Protein AF-A0A8H5D3Q5-F1 (afdb_monomer_lite)

Foldseek 3Di:
DDDDPDPDDPPPDQCFLQNVLVVLVVCLVVLVVVLVCLVPDDDPDPPDPPVSVVVNCVSVVVNVVSVVVSVVSVVQQVLLCVPPDVCSRGHRCPDPVHSRPPVVVCCVVCVPPCVVVVVPPVPDDPPPPPPDDPPVPPDDDDDDDDDDDDDDDDDDDDDDDDDDDDDDPDDDPDPPPDDDPVRVVVDDDDDPPPPDDDD

Organism: NCBI:txid201217

Structure (mmCIF, N/CA/C/O backbone):
data_AF-A0A8H5D3Q5-F1
#
_entry.id   AF-A0A8H5D3Q5-F1
#
loop_
_atom_site.group_PDB
_atom_site.id
_atom_site.type_symbol
_atom_site.label_atom_id
_atom_site.label_alt_id
_atom_site.label_comp_id
_atom_site.label_asym_id
_atom_site.label_entity_id
_atom_site.label_seq_id
_atom_site.pdbx_PDB_ins_code
_atom_site.Cartn_x
_atom_site.Cartn_y
_atom_site.Cartn_z
_atom_site.occupancy
_atom_site.B_iso_or_equiv
_atom_site.auth_seq_id
_atom_site.auth_comp_id
_atom_site.auth_asym_id
_atom_site.auth_atom_id
_atom_site.pdbx_PDB_model_num
ATOM 1 N N . MET A 1 1 ? 38.445 6.473 5.470 1.00 42.09 1 MET A N 1
ATOM 2 C CA . MET A 1 1 ? 37.329 5.720 4.851 1.00 42.09 1 MET A CA 1
ATOM 3 C C . MET A 1 1 ? 36.399 5.223 5.948 1.00 42.09 1 MET A C 1
ATOM 5 O O . MET A 1 1 ? 36.839 4.476 6.808 1.00 42.09 1 MET A O 1
ATOM 9 N N . LYS A 1 2 ? 35.153 5.705 5.993 1.00 46.53 2 LYS A N 1
ATOM 10 C CA . LYS A 1 2 ? 34.193 5.394 7.064 1.00 46.53 2 LYS A CA 1
ATOM 11 C C . LYS A 1 2 ? 33.351 4.194 6.618 1.00 46.53 2 LYS A C 1
ATOM 13 O O . LYS A 1 2 ? 32.435 4.358 5.817 1.00 46.53 2 LYS A O 1
ATOM 18 N N . SER A 1 3 ? 33.717 2.999 7.076 1.00 48.09 3 SER A N 1
ATOM 19 C CA . SER A 1 3 ? 32.954 1.770 6.834 1.00 48.09 3 SER A CA 1
ATOM 20 C C . SER A 1 3 ? 31.565 1.917 7.463 1.00 48.09 3 SER A C 1
ATOM 22 O O . SER A 1 3 ? 31.438 2.029 8.684 1.00 48.09 3 SER A O 1
ATOM 24 N N . ARG A 1 4 ? 30.516 2.009 6.635 1.00 61.91 4 ARG A N 1
ATOM 25 C CA . ARG A 1 4 ? 29.132 1.950 7.115 1.00 61.91 4 ARG A CA 1
ATOM 26 C C . ARG A 1 4 ? 28.822 0.489 7.401 1.00 61.91 4 ARG A C 1
ATOM 28 O O . ARG A 1 4 ? 28.604 -0.290 6.482 1.00 61.91 4 ARG A O 1
ATOM 35 N N . ILE A 1 5 ? 28.799 0.144 8.681 1.00 53.31 5 ILE A N 1
ATOM 36 C CA . ILE A 1 5 ? 28.272 -1.129 9.166 1.00 53.31 5 ILE A CA 1
ATOM 37 C C . ILE A 1 5 ? 26.771 -1.138 8.856 1.00 53.31 5 ILE A C 1
ATOM 39 O O . ILE A 1 5 ? 25.969 -0.541 9.574 1.00 53.31 5 ILE A O 1
ATOM 43 N N . THR A 1 6 ? 26.385 -1.778 7.756 1.00 53.75 6 THR A N 1
ATOM 44 C CA . THR A 1 6 ? 24.993 -2.121 7.477 1.00 53.75 6 THR A CA 1
ATOM 45 C C . THR A 1 6 ? 24.613 -3.264 8.409 1.00 53.75 6 THR A C 1
ATOM 47 O O . THR A 1 6 ? 25.052 -4.403 8.247 1.00 53.75 6 THR A O 1
ATOM 50 N N . ARG A 1 7 ? 23.827 -2.952 9.446 1.00 47.59 7 ARG A N 1
ATOM 51 C CA . ARG A 1 7 ? 23.170 -3.977 10.263 1.00 47.59 7 ARG A CA 1
ATOM 52 C C . ARG A 1 7 ? 22.300 -4.808 9.321 1.00 47.59 7 ARG A C 1
ATOM 54 O O . ARG A 1 7 ? 21.303 -4.309 8.813 1.00 47.59 7 ARG A O 1
ATOM 61 N N . LYS A 1 8 ? 22.707 -6.048 9.051 1.00 52.84 8 LYS A N 1
ATOM 62 C CA . LYS A 1 8 ? 21.884 -7.018 8.325 1.00 52.84 8 LYS A CA 1
ATOM 63 C C . LYS A 1 8 ? 20.661 -7.296 9.197 1.00 52.84 8 LYS A C 1
ATOM 65 O O . LYS A 1 8 ? 20.818 -7.806 10.306 1.00 52.84 8 LYS A O 1
ATOM 70 N N . SER A 1 9 ? 19.476 -6.891 8.741 1.00 57.88 9 SER A N 1
ATOM 71 C CA . SER A 1 9 ? 18.229 -7.226 9.426 1.00 57.88 9 SER A CA 1
ATOM 72 C C . SER A 1 9 ? 18.110 -8.748 9.454 1.00 57.88 9 SER A C 1
ATOM 74 O O . SER A 1 9 ? 18.247 -9.401 8.422 1.00 57.88 9 SER A O 1
ATOM 76 N N . LEU A 1 10 ? 17.912 -9.334 10.636 1.00 57.16 10 LEU A N 1
ATOM 77 C CA . LEU A 1 10 ? 17.808 -10.790 10.807 1.00 57.16 10 LEU A CA 1
ATOM 78 C C . LEU A 1 10 ? 16.525 -11.371 10.180 1.00 57.16 10 LEU A C 1
ATOM 80 O O . LEU A 1 10 ? 16.381 -12.585 10.095 1.00 57.16 10 LEU A O 1
ATOM 84 N N . LEU A 1 11 ? 15.636 -10.507 9.683 1.00 61.16 11 LEU A N 1
ATOM 85 C CA . LEU A 1 11 ? 14.456 -10.835 8.885 1.00 61.16 11 LEU A CA 1
ATOM 86 C C . LEU A 1 11 ? 14.550 -10.166 7.504 1.00 61.16 11 LEU A C 1
ATOM 88 O O . LEU A 1 11 ? 13.613 -9.509 7.069 1.00 61.16 11 LEU A O 1
ATOM 92 N N . ASN A 1 12 ? 15.693 -10.287 6.823 1.00 64.94 12 ASN A N 1
ATOM 93 C CA . ASN A 1 12 ? 15.910 -9.770 5.462 1.00 64.94 12 ASN A CA 1
ATOM 94 C C . ASN A 1 12 ? 15.139 -10.596 4.405 1.00 64.94 12 ASN A C 1
ATOM 96 O O . ASN A 1 12 ? 15.701 -11.049 3.407 1.00 64.94 12 ASN A O 1
ATOM 100 N N . THR A 1 13 ? 13.852 -10.845 4.639 1.00 79.56 13 THR A N 1
ATOM 101 C CA . THR A 1 13 ? 12.972 -11.379 3.602 1.00 79.56 13 THR A CA 1
ATOM 102 C C . THR A 1 13 ? 12.595 -10.202 2.723 1.00 79.56 13 THR A C 1
ATOM 104 O O . THR A 1 13 ? 12.032 -9.230 3.216 1.00 79.56 13 THR A O 1
ATOM 107 N N . SER A 1 14 ? 12.959 -10.270 1.445 1.00 85.19 14 SER A N 1
ATOM 108 C CA . SER A 1 14 ? 12.570 -9.265 0.459 1.00 85.19 14 SER A CA 1
ATOM 109 C C . SER A 1 14 ? 11.046 -9.133 0.466 1.00 85.19 14 SER A C 1
ATOM 111 O O . SER A 1 14 ? 10.339 -10.122 0.249 1.00 85.19 14 SER A O 1
ATOM 113 N N . GLN A 1 15 ? 10.541 -7.944 0.792 1.00 92.19 15 GLN A N 1
ATOM 114 C CA . GLN A 1 15 ? 9.109 -7.700 0.907 1.00 92.19 15 GLN A CA 1
ATOM 115 C C . GLN A 1 15 ? 8.609 -7.217 -0.446 1.00 92.19 15 GLN A C 1
ATOM 117 O O . GLN A 1 15 ? 8.720 -6.047 -0.813 1.00 92.19 15 GLN A O 1
ATOM 122 N N . SER A 1 16 ? 8.093 -8.161 -1.226 1.00 95.31 16 SER A N 1
ATOM 123 C CA . SER A 1 16 ? 7.547 -7.844 -2.540 1.00 95.31 16 SER A CA 1
ATOM 124 C C . SER A 1 16 ? 6.267 -7.009 -2.435 1.00 95.31 16 SER A C 1
ATOM 126 O O . SER A 1 16 ? 5.490 -7.154 -1.482 1.00 95.31 16 SER A O 1
ATOM 128 N N . VAL A 1 17 ? 6.001 -6.189 -3.454 1.00 95.56 17 VAL A N 1
ATOM 129 C CA . VAL A 1 17 ? 4.744 -5.430 -3.574 1.00 95.56 17 VAL A CA 1
ATOM 130 C C . VAL A 1 17 ? 3.530 -6.361 -3.499 1.00 95.56 17 VAL A C 1
ATOM 132 O O . VAL A 1 17 ? 2.552 -6.049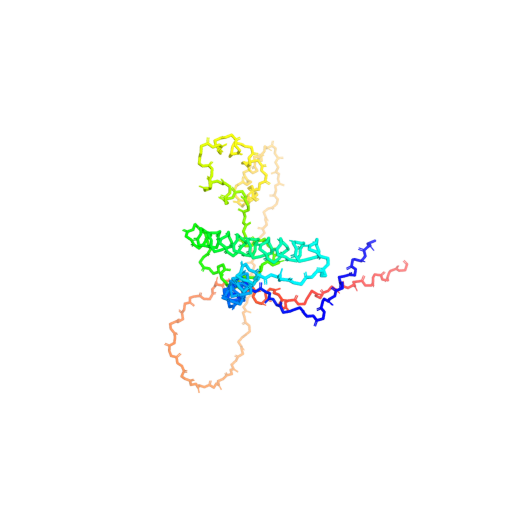 -2.821 1.00 95.56 17 VAL A O 1
ATOM 135 N N . ALA A 1 18 ? 3.598 -7.529 -4.143 1.00 95.44 18 ALA A N 1
ATOM 136 C CA . ALA A 1 18 ? 2.545 -8.537 -4.097 1.00 95.44 18 ALA A CA 1
ATOM 137 C C . ALA A 1 18 ? 2.328 -9.092 -2.686 1.00 95.44 18 ALA A C 1
ATOM 139 O O . ALA A 1 18 ? 1.187 -9.154 -2.234 1.00 95.44 18 ALA A O 1
ATOM 140 N N . SER A 1 19 ? 3.398 -9.473 -1.978 1.00 95.62 19 SER A N 1
ATOM 141 C CA . SER A 1 19 ? 3.268 -9.985 -0.607 1.00 95.62 19 SER A CA 1
ATOM 142 C C . SER A 1 19 ? 2.673 -8.945 0.337 1.00 95.62 19 SER A C 1
ATOM 144 O O . SER A 1 19 ? 1.845 -9.300 1.173 1.00 95.62 19 SER A O 1
ATOM 146 N N . GLU A 1 20 ? 3.029 -7.671 0.161 1.00 95.38 20 GLU A N 1
ATOM 147 C CA . GLU A 1 20 ? 2.444 -6.583 0.942 1.00 95.38 20 GLU A CA 1
ATOM 148 C C . GLU A 1 20 ? 0.962 -6.396 0.613 1.00 95.38 20 GLU A C 1
ATOM 150 O O . GLU A 1 20 ? 0.122 -6.421 1.508 1.00 95.38 20 GLU A O 1
ATOM 155 N N . ALA A 1 21 ? 0.606 -6.308 -0.672 1.00 95.50 21 ALA A N 1
ATOM 156 C CA . ALA A 1 21 ? -0.783 -6.178 -1.105 1.00 95.50 21 ALA A CA 1
ATOM 157 C C . ALA A 1 21 ? -1.666 -7.333 -0.599 1.00 95.50 21 ALA A C 1
ATOM 159 O O . ALA A 1 21 ? -2.766 -7.100 -0.095 1.00 95.50 21 ALA A O 1
ATOM 160 N N . ILE A 1 22 ? -1.177 -8.574 -0.690 1.00 95.69 22 ILE A N 1
ATOM 161 C CA . ILE A 1 22 ? -1.878 -9.765 -0.191 1.00 95.69 22 ILE A CA 1
ATOM 162 C C . ILE A 1 22 ? -2.014 -9.706 1.332 1.00 95.69 22 ILE A C 1
ATOM 164 O O . ILE A 1 22 ? -3.091 -10.002 1.852 1.00 95.69 22 ILE A O 1
ATOM 168 N N . GLY A 1 23 ? -0.959 -9.307 2.048 1.00 95.12 23 GLY A N 1
ATOM 169 C CA . GLY A 1 23 ? -0.986 -9.137 3.500 1.00 95.12 23 GLY A CA 1
ATOM 170 C C . GLY A 1 23 ? -2.027 -8.106 3.935 1.00 95.12 23 GLY A C 1
ATOM 171 O O . GLY A 1 23 ? -2.895 -8.403 4.759 1.00 95.12 23 GLY A O 1
ATOM 172 N N . LEU A 1 24 ? -2.014 -6.927 3.313 1.00 94.38 24 LEU A N 1
ATOM 173 C CA . LEU A 1 24 ? -2.974 -5.854 3.570 1.00 94.38 24 LEU A CA 1
ATOM 174 C C . LEU A 1 24 ? -4.415 -6.285 3.285 1.00 94.38 24 LEU A C 1
ATOM 176 O O . LEU A 1 24 ? -5.298 -6.043 4.113 1.00 94.38 24 LEU A O 1
ATOM 180 N N . PHE A 1 25 ? -4.644 -6.947 2.147 1.00 93.06 25 PHE A N 1
ATOM 181 C CA . PHE A 1 25 ? -5.961 -7.440 1.749 1.00 93.06 25 PHE A CA 1
ATOM 182 C C . PHE A 1 25 ? -6.465 -8.541 2.688 1.00 93.06 25 PHE A C 1
ATOM 184 O O . PHE A 1 25 ? -7.637 -8.553 3.057 1.00 93.06 25 PHE A O 1
ATOM 191 N N . SER A 1 26 ? -5.575 -9.427 3.136 1.00 94.25 26 SER A N 1
ATOM 192 C CA . SER A 1 26 ? -5.911 -10.485 4.095 1.00 94.25 26 SER A CA 1
ATOM 193 C C . SER A 1 26 ? -6.277 -9.917 5.467 1.00 94.25 26 SER A C 1
ATOM 195 O O . SER A 1 26 ? -7.157 -10.458 6.131 1.00 94.25 26 SER A O 1
ATOM 197 N N . LEU A 1 27 ? -5.646 -8.815 5.890 1.00 91.75 27 LEU A N 1
ATOM 198 C CA . LEU A 1 27 ? -5.934 -8.135 7.162 1.00 91.75 27 LEU A CA 1
ATOM 199 C C . LEU A 1 27 ? -7.191 -7.252 7.118 1.00 91.75 27 LEU A C 1
ATOM 201 O O . LEU A 1 27 ? -7.825 -7.026 8.152 1.00 91.75 27 LEU A O 1
ATOM 205 N N . PHE A 1 28 ? -7.576 -6.779 5.933 1.00 90.88 28 PHE A N 1
ATOM 206 C CA . PHE A 1 28 ? -8.723 -5.897 5.720 1.00 90.88 28 PHE A CA 1
ATOM 207 C C . PHE A 1 28 ? -10.042 -6.386 6.357 1.00 90.88 28 PHE A C 1
ATOM 209 O O . PHE A 1 28 ? -10.632 -5.619 7.124 1.00 90.88 28 PHE A O 1
ATOM 216 N N . PRO A 1 29 ? -10.527 -7.627 6.123 1.00 93.31 29 PRO A N 1
ATOM 217 C CA . PRO A 1 29 ? -11.790 -8.081 6.707 1.00 93.31 29 PRO A CA 1
ATOM 218 C C . PRO A 1 29 ? -11.747 -8.105 8.238 1.00 93.31 29 PRO A C 1
ATOM 220 O O . PRO A 1 29 ? -12.735 -7.760 8.882 1.00 93.31 29 PRO A O 1
ATOM 223 N N . PHE A 1 30 ? -10.598 -8.436 8.833 1.00 92.50 30 PHE A N 1
ATOM 224 C CA . PHE A 1 30 ? -10.435 -8.429 10.287 1.00 92.50 30 PHE A CA 1
ATOM 225 C C . PHE A 1 30 ? -10.528 -7.014 10.858 1.00 92.50 30 PHE A C 1
ATOM 227 O O . PHE A 1 30 ? -11.205 -6.803 11.863 1.00 92.50 30 PHE A O 1
ATOM 234 N N . HIS A 1 31 ? -9.903 -6.033 10.201 1.00 91.12 31 HIS A N 1
ATOM 235 C CA . HIS A 1 31 ? -10.018 -4.627 10.595 1.00 91.12 31 HIS A CA 1
ATOM 236 C C . HIS A 1 31 ? -11.450 -4.105 10.465 1.00 91.12 31 HIS A C 1
ATOM 238 O O . HIS A 1 31 ? -11.905 -3.361 11.332 1.00 91.12 31 HIS A O 1
ATOM 244 N N . LEU A 1 32 ? -12.172 -4.509 9.418 1.00 90.00 32 LEU A N 1
ATOM 245 C CA . LEU A 1 32 ? -13.560 -4.103 9.206 1.00 90.00 32 LEU A CA 1
ATOM 246 C C . LEU A 1 32 ? -14.491 -4.704 10.265 1.00 90.00 32 LEU A C 1
ATOM 248 O O . LEU A 1 32 ? -15.297 -3.979 10.842 1.00 90.00 32 LEU A O 1
ATOM 252 N N . ILE A 1 33 ? -14.346 -5.997 10.572 1.00 94.94 33 ILE A N 1
ATOM 253 C CA . ILE A 1 33 ? -15.119 -6.664 11.630 1.00 94.94 33 ILE A CA 1
ATOM 254 C C . ILE A 1 33 ? -14.826 -6.023 12.988 1.00 94.94 33 ILE A C 1
ATOM 256 O O . ILE A 1 33 ? -15.758 -5.716 13.726 1.00 94.94 33 ILE A O 1
ATOM 260 N N . LEU A 1 34 ? -13.553 -5.770 13.310 1.00 92.31 34 LEU A N 1
ATOM 261 C CA . LEU A 1 34 ? -13.172 -5.118 14.564 1.00 92.31 34 LEU A CA 1
ATOM 262 C C . LEU A 1 34 ? -13.772 -3.709 14.670 1.00 92.31 34 LEU A C 1
ATOM 264 O O . LEU A 1 34 ? -14.360 -3.374 15.695 1.00 92.31 34 LEU A O 1
ATOM 268 N N . ALA A 1 35 ? -13.668 -2.904 13.609 1.00 91.81 35 ALA A N 1
ATOM 269 C CA . ALA A 1 35 ? -14.260 -1.571 13.567 1.00 91.81 35 ALA A CA 1
ATOM 270 C C . ALA A 1 35 ? -15.789 -1.618 13.713 1.00 91.81 35 ALA A C 1
ATOM 272 O O . ALA A 1 35 ? -16.351 -0.808 14.446 1.00 91.81 35 ALA A O 1
ATOM 273 N N . LEU A 1 36 ? -16.454 -2.587 13.075 1.00 94.06 36 LEU A N 1
ATOM 274 C CA . LEU A 1 36 ? -17.901 -2.776 13.172 1.00 94.06 36 LEU A CA 1
ATOM 275 C C . LEU A 1 36 ? -18.331 -3.189 14.584 1.00 94.06 36 LEU A C 1
ATOM 277 O O . LEU A 1 36 ? -19.286 -2.625 15.114 1.00 94.06 36 LEU A O 1
ATOM 281 N N . ILE A 1 37 ? -17.624 -4.134 15.212 1.00 94.31 37 ILE A N 1
ATOM 282 C CA . ILE A 1 37 ? -17.891 -4.547 16.598 1.00 94.31 37 ILE A CA 1
ATOM 283 C C . ILE A 1 37 ? -17.769 -3.334 17.518 1.00 94.31 37 ILE A C 1
ATOM 285 O O . ILE A 1 37 ? -18.714 -3.016 18.229 1.00 94.31 37 ILE A O 1
ATOM 289 N N . VAL A 1 38 ? -16.653 -2.607 17.443 1.00 91.94 38 VAL A N 1
ATOM 290 C CA . VAL A 1 38 ? -16.412 -1.435 18.297 1.00 91.94 38 VAL A CA 1
ATOM 291 C C . VAL A 1 38 ? -17.430 -0.314 18.041 1.00 91.94 38 VAL A C 1
ATOM 293 O O . VAL A 1 38 ? -17.809 0.390 18.973 1.00 91.94 38 VAL A O 1
ATOM 296 N N . ALA A 1 39 ? -17.907 -0.157 16.804 1.00 90.56 39 ALA A N 1
ATOM 297 C CA . ALA A 1 39 ? -18.934 0.827 16.460 1.00 90.56 39 ALA A CA 1
ATOM 298 C C . ALA A 1 39 ? -20.350 0.436 16.921 1.00 90.56 39 ALA A C 1
ATOM 300 O O . ALA A 1 39 ? -21.177 1.321 17.122 1.00 90.56 39 ALA A O 1
ATOM 301 N N . THR A 1 40 ? -20.641 -0.860 17.062 1.00 92.81 40 THR A N 1
ATOM 302 C CA . THR A 1 40 ? -21.974 -1.376 17.431 1.00 92.81 40 THR A CA 1
ATOM 303 C C . THR A 1 40 ? -22.112 -1.699 18.916 1.00 92.81 40 THR A C 1
ATOM 305 O O . THR A 1 40 ? -23.230 -1.809 19.416 1.00 92.81 40 THR A O 1
ATOM 308 N N . THR A 1 41 ? -21.005 -1.834 19.647 1.00 90.06 41 THR A N 1
ATOM 309 C CA . THR A 1 41 ? -21.031 -2.043 21.095 1.00 90.06 41 THR A CA 1
ATOM 310 C C . THR A 1 41 ? -21.471 -0.780 21.828 1.00 90.06 41 THR A C 1
ATOM 312 O O . THR A 1 41 ? -20.710 0.177 21.962 1.00 90.06 41 THR A O 1
ATOM 315 N N . GLU A 1 42 ? -22.691 -0.797 22.360 1.00 87.00 42 GLU A N 1
ATOM 316 C CA . GLU A 1 42 ? -23.155 0.198 23.324 1.00 87.00 42 GLU A CA 1
ATOM 317 C C . GLU A 1 42 ? -22.545 -0.092 24.703 1.00 87.00 42 GLU A C 1
ATOM 319 O O . GLU A 1 42 ? -22.926 -1.038 25.398 1.00 87.00 42 GLU A O 1
ATOM 324 N N . PHE A 1 43 ? -21.578 0.722 25.124 1.00 77.62 43 PHE A N 1
ATOM 325 C CA . PHE A 1 43 ? -20.985 0.607 26.456 1.00 77.62 43 PHE A CA 1
ATOM 326 C C . PHE A 1 43 ? -21.920 1.228 27.497 1.00 77.62 43 PHE A C 1
ATOM 328 O O . PHE A 1 43 ? -21.972 2.444 27.673 1.00 77.62 43 PHE A O 1
ATOM 335 N N . LYS A 1 44 ? -22.687 0.377 28.182 1.00 78.25 44 LYS A N 1
ATOM 336 C CA . LYS A 1 44 ? -23.656 0.785 29.214 1.00 78.25 44 LYS A CA 1
ATOM 337 C C . LYS A 1 44 ? -23.030 0.986 30.606 1.00 78.25 44 LYS A C 1
ATOM 339 O O . LYS A 1 44 ? -23.693 1.508 31.503 1.00 78.25 44 LYS A O 1
ATOM 344 N N . ASP A 1 45 ? -21.770 0.595 30.799 1.00 79.12 45 ASP A N 1
ATOM 345 C CA . ASP A 1 45 ? -21.099 0.653 32.101 1.00 79.12 45 ASP A CA 1
ATOM 346 C C . ASP A 1 45 ? -20.511 2.034 32.428 1.00 79.12 45 ASP A C 1
ATOM 348 O O . ASP A 1 45 ? -19.982 2.742 31.575 1.00 79.12 45 ASP A O 1
ATOM 352 N N . LYS A 1 46 ? -20.562 2.407 33.718 1.00 62.91 46 LYS A N 1
ATOM 353 C CA . LYS A 1 46 ? -20.059 3.689 34.265 1.00 62.91 46 LYS A CA 1
ATOM 354 C C . LYS A 1 46 ? -18.529 3.821 34.247 1.00 62.91 46 LYS A C 1
ATOM 356 O O . LYS A 1 46 ? -17.991 4.828 34.711 1.00 62.91 46 LYS A O 1
ATOM 361 N N . THR A 1 47 ? -17.810 2.808 33.778 1.00 70.38 47 THR A N 1
ATOM 362 C CA . THR A 1 47 ? -16.356 2.847 33.636 1.00 70.38 47 THR A CA 1
ATOM 363 C C . THR A 1 47 ? -15.972 3.813 32.519 1.00 70.38 47 THR A C 1
ATOM 365 O O . THR A 1 47 ? -16.329 3.610 31.370 1.00 70.38 47 THR A O 1
ATOM 368 N N . SER A 1 48 ? -15.263 4.884 32.890 1.00 83.31 48 SER A N 1
ATOM 369 C CA . SER A 1 48 ? -14.562 5.858 32.033 1.00 83.31 48 SER A CA 1
ATOM 370 C C . SER A 1 48 ? -14.988 5.887 30.545 1.00 83.31 48 SER A C 1
ATOM 372 O O . SER A 1 48 ? -14.307 5.299 29.698 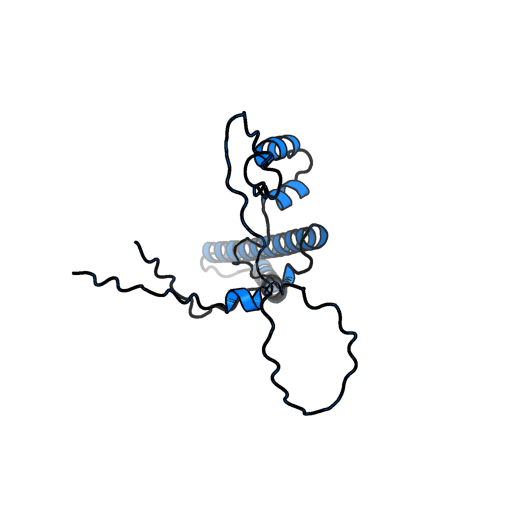1.00 83.31 48 SER A O 1
ATOM 374 N N . PRO A 1 49 ? -16.063 6.616 30.180 1.00 87.56 49 PRO A N 1
ATOM 375 C CA . PRO A 1 49 ? -16.501 6.745 28.782 1.00 87.56 49 PRO A CA 1
ATOM 376 C C . PRO A 1 49 ? -15.406 7.304 27.855 1.00 87.56 49 PRO A C 1
ATOM 378 O O . PRO A 1 49 ? -15.388 7.023 26.659 1.00 87.56 49 PRO A O 1
ATOM 381 N N . ALA A 1 50 ? -14.448 8.052 28.413 1.00 89.88 50 ALA A N 1
ATOM 382 C CA . ALA A 1 50 ? -13.315 8.602 27.679 1.00 89.88 50 ALA A CA 1
ATOM 383 C C . ALA A 1 50 ? -12.388 7.519 27.101 1.00 89.88 50 ALA A C 1
ATOM 385 O O . ALA A 1 50 ? -11.911 7.663 25.977 1.00 89.88 50 ALA A O 1
ATOM 386 N N . VAL A 1 51 ? -12.142 6.429 27.839 1.00 90.00 51 VAL A N 1
ATOM 387 C CA . VAL A 1 51 ? -11.255 5.346 27.375 1.00 90.00 51 VAL A CA 1
ATOM 388 C C . VAL A 1 51 ? -11.882 4.616 26.190 1.00 90.00 51 VAL A C 1
ATOM 390 O O . VAL A 1 51 ? -11.198 4.356 25.202 1.00 90.00 51 VAL A O 1
ATOM 393 N N . TYR A 1 52 ? -13.188 4.352 26.249 1.00 88.12 52 TYR A N 1
ATOM 394 C CA . TYR A 1 52 ? -13.920 3.722 25.150 1.00 88.12 52 TYR A CA 1
ATOM 395 C C . TYR A 1 52 ? -13.960 4.603 23.905 1.00 88.12 52 TYR A C 1
ATOM 397 O O . TYR A 1 52 ? -13.675 4.121 22.812 1.00 88.12 52 TYR A O 1
ATOM 405 N N . PHE A 1 53 ? -14.230 5.901 24.068 1.00 90.06 53 PHE A N 1
ATOM 406 C CA . PHE A 1 53 ? -14.209 6.846 22.952 1.00 90.06 53 PHE A CA 1
ATOM 407 C C . PHE A 1 53 ? -12.827 6.915 22.282 1.00 90.06 53 PHE A C 1
ATOM 409 O O . PHE A 1 53 ? -12.721 6.936 21.052 1.00 90.06 53 PHE A O 1
ATOM 416 N N . LEU A 1 54 ? -11.755 6.906 23.082 1.00 93.19 54 LEU A N 1
ATOM 417 C CA . LEU A 1 54 ? -10.384 6.914 22.578 1.00 93.19 54 LEU A CA 1
ATOM 418 C C . LEU A 1 54 ? -10.051 5.614 21.834 1.00 93.19 54 LEU A C 1
ATOM 420 O O . LEU A 1 54 ? -9.499 5.672 20.736 1.00 93.19 54 LEU A O 1
ATOM 424 N N . LEU A 1 55 ? -10.439 4.458 22.381 1.00 91.25 55 LEU A N 1
ATOM 425 C CA . LEU A 1 55 ? -10.270 3.161 21.722 1.00 91.25 55 LEU A CA 1
ATOM 426 C C . LEU A 1 55 ? -11.045 3.095 20.399 1.00 91.25 55 LEU A C 1
ATOM 428 O O . LEU A 1 55 ? -10.487 2.688 19.383 1.00 91.25 55 LEU A O 1
ATOM 432 N N . GLN A 1 56 ? -12.301 3.542 20.388 1.00 92.62 56 GLN A N 1
ATOM 433 C CA . GLN A 1 56 ? -13.133 3.596 19.187 1.00 92.62 56 GLN A CA 1
ATOM 434 C C . GLN A 1 56 ? -12.517 4.490 18.113 1.00 92.62 56 GLN A C 1
ATOM 436 O O . GLN A 1 56 ? -12.388 4.073 16.962 1.00 92.62 56 GLN A O 1
ATOM 441 N N . THR A 1 57 ? -12.066 5.686 18.493 1.00 93.69 57 THR A N 1
ATOM 442 C CA . THR A 1 57 ? -11.384 6.606 17.574 1.00 93.69 57 THR A CA 1
ATOM 443 C C . THR A 1 57 ? -10.106 5.983 17.016 1.00 93.69 57 THR A C 1
ATOM 445 O O . THR A 1 57 ? -9.848 6.081 15.817 1.00 93.69 57 THR A O 1
ATOM 448 N N . PHE A 1 58 ? -9.325 5.300 17.856 1.00 95.44 58 PHE A N 1
ATOM 449 C CA . PHE A 1 58 ? -8.096 4.634 17.434 1.00 95.44 58 PHE A CA 1
ATOM 450 C C . PHE A 1 58 ? -8.368 3.489 16.452 1.00 95.44 58 PHE A C 1
ATOM 452 O O . PHE A 1 58 ? -7.734 3.428 15.402 1.00 95.44 58 PHE A O 1
ATOM 459 N N . VAL A 1 59 ? -9.334 2.614 16.746 1.00 93.38 59 VAL A N 1
ATOM 460 C CA . VAL A 1 59 ? -9.689 1.479 15.877 1.00 93.38 59 VAL A CA 1
ATOM 461 C C . VAL A 1 59 ? -10.237 1.966 14.535 1.00 93.38 59 VAL A C 1
ATOM 463 O O . VAL A 1 59 ? -9.791 1.497 13.487 1.00 93.38 59 VAL A O 1
ATOM 466 N N . ILE A 1 60 ? -11.154 2.939 14.543 1.00 92.06 60 ILE A N 1
ATOM 467 C CA . ILE A 1 60 ? -11.722 3.512 13.314 1.00 92.06 60 ILE A CA 1
ATOM 468 C C . ILE A 1 60 ? -10.637 4.236 12.508 1.00 92.06 60 ILE A C 1
ATOM 470 O O . ILE A 1 60 ? -10.536 4.035 11.299 1.00 92.06 60 ILE A O 1
ATOM 474 N N . GLY A 1 61 ? -9.795 5.038 13.164 1.00 94.50 61 GLY A N 1
ATOM 475 C CA . GLY A 1 61 ? -8.692 5.748 12.516 1.00 94.50 61 GLY A CA 1
ATOM 476 C C . GLY A 1 61 ? -7.658 4.798 11.910 1.00 94.50 61 GLY A C 1
ATOM 477 O O . GLY A 1 61 ? -7.286 4.959 10.750 1.00 94.50 61 GLY A O 1
ATOM 478 N N . SER A 1 62 ? -7.248 3.770 12.656 1.00 93.38 62 SER A N 1
ATOM 479 C CA . SER A 1 62 ? -6.337 2.724 12.178 1.00 93.38 62 SER A CA 1
ATOM 480 C C . SER A 1 62 ? -6.922 1.981 10.979 1.00 93.38 62 SER A C 1
ATOM 482 O O . SER A 1 62 ? -6.224 1.766 9.991 1.00 93.38 62 SER A O 1
ATOM 484 N N . SER A 1 63 ? -8.214 1.638 11.031 1.00 91.81 63 SER A N 1
ATOM 485 C CA . SER A 1 63 ? -8.923 1.043 9.898 1.00 91.81 63 SER A CA 1
ATOM 486 C C . SER A 1 63 ? -8.890 1.972 8.682 1.00 91.81 63 SER A C 1
ATOM 488 O O . SER A 1 63 ? -8.422 1.567 7.623 1.00 91.81 63 SER A O 1
ATOM 490 N N . ALA A 1 64 ? -9.265 3.245 8.833 1.00 92.44 64 ALA A N 1
ATOM 491 C CA . ALA A 1 64 ? -9.268 4.211 7.735 1.00 92.44 64 ALA A CA 1
ATOM 492 C C . ALA A 1 64 ? -7.882 4.388 7.087 1.00 92.44 64 ALA A C 1
ATOM 494 O O . ALA A 1 64 ? -7.774 4.399 5.859 1.00 92.44 64 ALA A O 1
ATOM 495 N N . ILE A 1 65 ? -6.820 4.476 7.897 1.00 94.56 65 ILE A N 1
ATOM 496 C CA . ILE A 1 65 ? -5.436 4.565 7.410 1.00 94.56 65 ILE A CA 1
ATOM 497 C C . ILE A 1 65 ? -5.057 3.305 6.627 1.00 94.56 65 ILE A C 1
ATOM 499 O O . ILE A 1 65 ? -4.494 3.418 5.540 1.00 94.56 65 ILE A O 1
ATOM 503 N N . HIS A 1 66 ? -5.401 2.118 7.132 1.00 93.56 66 HIS A N 1
ATOM 504 C CA . HIS A 1 66 ? -5.114 0.846 6.464 1.00 93.56 66 HIS A CA 1
ATOM 505 C C . HIS A 1 66 ? -5.814 0.738 5.105 1.00 93.56 66 HIS A C 1
ATOM 507 O O . HIS A 1 66 ? -5.194 0.358 4.109 1.00 93.56 66 HIS A O 1
ATOM 513 N N . ILE A 1 67 ? -7.091 1.129 5.037 1.00 91.06 67 ILE A N 1
ATOM 514 C CA . ILE A 1 67 ? -7.873 1.160 3.791 1.00 91.06 67 ILE A CA 1
ATOM 515 C C . ILE A 1 67 ? -7.242 2.128 2.790 1.00 91.06 67 ILE A C 1
ATOM 517 O O . ILE A 1 67 ? -7.042 1.773 1.624 1.00 91.06 67 ILE A O 1
ATOM 521 N N . LEU A 1 68 ? -6.911 3.340 3.241 1.00 94.94 68 LEU A N 1
ATOM 522 C CA . LEU A 1 68 ? -6.300 4.362 2.399 1.00 94.94 68 LEU A CA 1
ATOM 523 C C . LEU A 1 68 ? -4.944 3.895 1.866 1.00 94.94 68 LEU A C 1
ATOM 525 O O . LEU A 1 68 ? -4.690 4.006 0.669 1.00 94.94 68 LEU A O 1
ATOM 529 N N . TYR A 1 69 ? -4.101 3.332 2.731 1.00 94.81 69 TYR 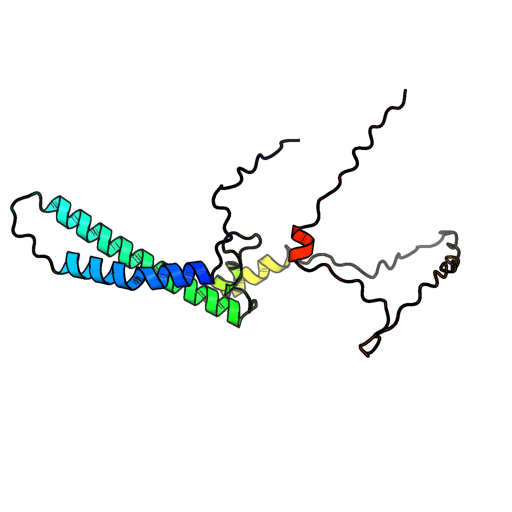A N 1
ATOM 530 C CA . TYR A 1 69 ? -2.794 2.803 2.357 1.00 94.81 69 TYR A CA 1
ATOM 531 C C . TYR A 1 69 ? -2.913 1.687 1.316 1.00 94.81 69 TYR A C 1
ATOM 533 O O . TYR A 1 69 ? -2.297 1.774 0.255 1.00 94.81 69 TYR A O 1
ATOM 541 N N . THR A 1 70 ? -3.776 0.699 1.568 1.00 93.81 70 THR A N 1
ATOM 542 C CA . THR A 1 70 ? -4.027 -0.418 0.642 1.00 93.81 70 THR A CA 1
ATOM 543 C C . THR A 1 70 ? -4.514 0.091 -0.712 1.00 93.81 70 THR A C 1
ATOM 545 O O . THR A 1 70 ? -3.995 -0.302 -1.754 1.00 93.81 70 THR A O 1
ATOM 548 N N . THR A 1 71 ? -5.475 1.017 -0.712 1.00 93.38 71 THR A N 1
ATOM 549 C CA . THR A 1 71 ? -6.034 1.590 -1.944 1.00 93.38 71 THR A CA 1
ATOM 550 C C . THR A 1 71 ? -4.969 2.349 -2.731 1.00 93.38 71 THR A C 1
ATOM 552 O O . THR A 1 71 ? -4.821 2.128 -3.931 1.00 93.38 71 THR A O 1
ATOM 555 N N . CYS A 1 72 ? -4.188 3.205 -2.066 1.00 93.94 72 CYS A N 1
ATOM 556 C CA . CYS A 1 72 ? -3.090 3.937 -2.693 1.00 93.94 72 CY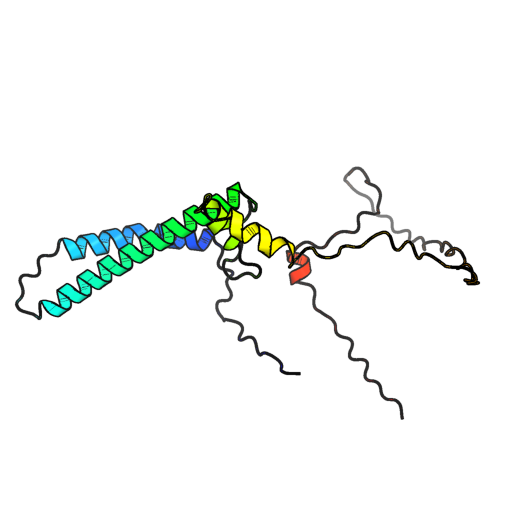S A CA 1
ATOM 557 C C . CYS A 1 72 ? -2.035 2.991 -3.274 1.00 93.94 72 CYS A C 1
ATOM 559 O O . CYS A 1 72 ? -1.614 3.192 -4.411 1.00 93.94 72 CYS A O 1
ATOM 561 N N . LEU A 1 73 ? -1.637 1.953 -2.535 1.00 94.31 73 LEU A N 1
ATOM 562 C CA . LEU A 1 73 ? -0.650 0.976 -2.992 1.00 94.31 73 LEU A CA 1
ATOM 563 C C . LEU A 1 73 ? -1.132 0.243 -4.248 1.00 94.31 73 LEU A C 1
ATOM 565 O O . LEU A 1 73 ? -0.390 0.168 -5.224 1.00 94.31 73 LEU A O 1
ATOM 569 N N . ILE A 1 74 ? -2.386 -0.218 -4.270 1.00 94.69 74 ILE A N 1
ATOM 570 C CA . ILE A 1 74 ? -2.973 -0.880 -5.444 1.00 94.69 74 ILE A CA 1
ATOM 571 C C . ILE A 1 74 ? -3.070 0.078 -6.634 1.00 94.69 74 ILE A C 1
ATOM 573 O O . ILE A 1 74 ? -2.677 -0.288 -7.739 1.00 94.69 74 ILE A O 1
ATOM 577 N N . VAL A 1 75 ? -3.555 1.307 -6.432 1.00 94.12 75 VAL A N 1
ATOM 578 C CA . VAL A 1 75 ? -3.669 2.301 -7.514 1.00 94.12 75 VAL A CA 1
ATOM 579 C C . VAL A 1 75 ? -2.297 2.615 -8.104 1.00 94.12 75 VAL A C 1
ATOM 581 O O . VAL A 1 75 ? -2.139 2.590 -9.323 1.00 94.12 75 VAL A O 1
ATOM 584 N N . ILE A 1 76 ? -1.296 2.870 -7.261 1.00 94.56 76 ILE A N 1
ATOM 585 C CA . ILE A 1 76 ? 0.065 3.168 -7.714 1.00 94.56 76 ILE A CA 1
ATOM 586 C C . ILE A 1 76 ? 0.673 1.950 -8.419 1.00 94.56 76 ILE A C 1
ATOM 588 O O . ILE A 1 76 ? 1.237 2.113 -9.49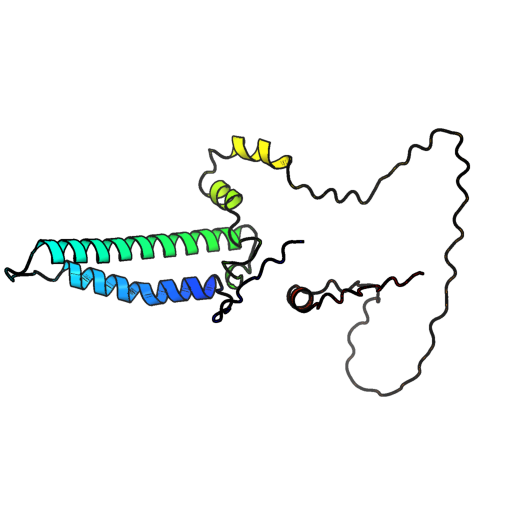8 1.00 94.56 76 ILE A O 1
ATOM 592 N N . ALA A 1 77 ? 0.523 0.740 -7.874 1.00 94.50 77 ALA A N 1
ATOM 593 C CA . ALA A 1 77 ? 1.016 -0.480 -8.511 1.00 94.50 77 ALA A CA 1
ATOM 594 C C . ALA A 1 77 ? 0.383 -0.684 -9.894 1.00 94.50 77 ALA A C 1
ATOM 596 O O . ALA A 1 77 ? 1.103 -0.886 -10.866 1.00 94.50 77 ALA A O 1
ATOM 597 N N . MET A 1 78 ? -0.938 -0.538 -10.020 1.00 94.50 78 MET A N 1
ATOM 598 C CA . MET A 1 78 ? -1.639 -0.663 -11.303 1.00 94.50 78 MET A CA 1
ATOM 599 C C . MET A 1 78 ? -1.217 0.407 -12.317 1.00 94.50 78 MET A C 1
ATOM 601 O O . MET A 1 78 ? -1.053 0.101 -13.502 1.00 94.50 78 MET A O 1
ATOM 605 N N . LEU A 1 79 ? -1.009 1.649 -11.866 1.00 92.19 79 LEU A N 1
ATOM 606 C CA . LEU A 1 79 ? -0.466 2.718 -12.709 1.00 92.19 79 LEU A CA 1
ATOM 607 C C . LEU A 1 79 ? 0.944 2.368 -13.196 1.00 92.19 79 LEU A C 1
ATOM 609 O O . LEU A 1 79 ? 1.226 2.503 -14.385 1.00 92.19 79 LEU A O 1
ATOM 613 N N . THR A 1 80 ? 1.804 1.871 -12.308 1.00 92.31 80 THR A N 1
ATOM 614 C CA . THR A 1 80 ? 3.165 1.441 -12.640 1.00 92.31 80 THR A CA 1
ATOM 615 C C . THR A 1 80 ? 3.183 0.276 -13.637 1.00 92.31 80 THR A C 1
ATOM 617 O O . THR A 1 80 ? 3.899 0.363 -14.639 1.00 92.31 80 THR A O 1
ATOM 620 N N . VAL A 1 81 ? 2.355 -0.758 -13.424 1.00 93.75 81 VAL A N 1
ATOM 621 C CA . VAL A 1 81 ? 2.186 -1.889 -14.363 1.00 93.75 81 VAL A CA 1
ATOM 622 C C . VAL A 1 81 ? 1.808 -1.382 -15.747 1.00 93.75 81 VAL A C 1
ATOM 624 O O . VAL A 1 81 ? 2.376 -1.810 -16.747 1.00 93.75 81 VAL A O 1
ATOM 627 N N . SER A 1 82 ? 0.846 -0.460 -15.801 1.00 90.94 82 SER A N 1
ATOM 628 C CA . SER A 1 82 ? 0.305 0.041 -17.065 1.00 90.94 82 SER A CA 1
ATOM 629 C C . SER A 1 82 ? 1.276 0.966 -17.800 1.00 90.94 82 SER A C 1
ATOM 631 O O . SER A 1 82 ? 1.200 1.080 -19.020 1.00 90.94 82 SER A O 1
ATOM 633 N N . ALA A 1 83 ? 2.159 1.658 -17.074 1.00 89.19 83 ALA A N 1
ATOM 634 C CA . ALA A 1 83 ? 2.996 2.708 -17.638 1.00 89.19 83 ALA A CA 1
ATOM 635 C C . ALA A 1 83 ? 4.423 2.255 -17.986 1.00 89.19 83 ALA A C 1
ATOM 637 O O . ALA A 1 83 ? 4.936 2.692 -19.017 1.00 89.19 83 ALA A O 1
ATOM 638 N N . PHE A 1 84 ? 5.092 1.447 -17.151 1.00 87.62 84 PHE A N 1
ATOM 639 C CA . PHE A 1 84 ? 6.525 1.174 -17.355 1.00 87.62 84 PHE A CA 1
ATOM 640 C C . PHE A 1 84 ? 7.080 -0.143 -16.790 1.00 87.62 84 PHE A C 1
ATOM 642 O O . PHE A 1 84 ? 8.146 -0.551 -17.248 1.00 87.62 84 PHE A O 1
ATOM 649 N N . ASP A 1 85 ? 6.434 -0.813 -15.828 1.00 91.06 85 ASP A N 1
ATOM 650 C CA . ASP A 1 85 ? 7.033 -1.979 -15.150 1.00 91.06 85 ASP A CA 1
ATOM 651 C C . ASP A 1 85 ? 6.016 -3.095 -14.881 1.00 91.06 85 ASP A C 1
ATOM 653 O O . ASP A 1 85 ? 5.329 -3.108 -13.858 1.00 91.06 85 ASP A O 1
ATOM 657 N N . GLY A 1 86 ? 5.929 -4.053 -15.810 1.00 93.62 86 GLY A N 1
ATOM 658 C CA . GLY A 1 86 ? 5.022 -5.203 -15.707 1.00 93.62 86 GLY A CA 1
ATOM 659 C C . GLY A 1 86 ? 5.332 -6.132 -14.527 1.00 93.62 86 GLY A C 1
ATOM 660 O O . GLY A 1 86 ? 4.423 -6.759 -13.985 1.00 93.62 86 GLY A O 1
ATOM 661 N N . ASP A 1 87 ? 6.587 -6.145 -14.073 1.00 95.12 87 ASP A N 1
ATOM 662 C CA . ASP A 1 87 ? 7.069 -7.006 -12.991 1.00 95.12 87 ASP A CA 1
ATOM 663 C C . ASP A 1 87 ? 7.066 -6.308 -11.620 1.00 95.12 87 ASP A C 1
ATOM 665 O O . ASP A 1 87 ? 7.636 -6.818 -10.654 1.00 95.12 87 ASP A O 1
ATOM 669 N N . VAL A 1 88 ? 6.404 -5.151 -11.482 1.00 95.38 88 VAL A N 1
ATOM 670 C CA . VAL A 1 88 ? 6.378 -4.384 -10.220 1.00 95.38 88 VAL A CA 1
ATOM 671 C C . VAL A 1 88 ? 5.889 -5.209 -9.025 1.00 95.38 88 VAL A C 1
ATOM 673 O O . VAL A 1 88 ? 6.342 -5.005 -7.903 1.00 95.38 88 VAL A O 1
ATOM 676 N N . TRP A 1 89 ? 5.011 -6.186 -9.256 1.00 95.94 89 TRP A N 1
ATOM 677 C CA . TRP A 1 89 ? 4.448 -7.050 -8.218 1.00 95.94 89 TRP A CA 1
ATOM 678 C C . TRP A 1 89 ? 5.498 -7.884 -7.486 1.00 95.94 89 TRP A C 1
ATOM 680 O O . TRP A 1 89 ? 5.389 -8.080 -6.276 1.00 95.94 89 TRP A O 1
ATOM 690 N N . ILE A 1 90 ? 6.517 -8.366 -8.199 1.00 95.88 90 ILE A N 1
ATOM 691 C CA . ILE A 1 90 ? 7.584 -9.187 -7.612 1.00 95.88 90 ILE A CA 1
ATOM 692 C C . ILE A 1 90 ? 8.755 -8.344 -7.103 1.00 95.88 90 ILE A C 1
ATOM 694 O O . ILE A 1 90 ? 9.659 -8.878 -6.459 1.00 95.88 90 ILE A O 1
ATOM 698 N N . ARG A 1 91 ? 8.760 -7.033 -7.377 1.00 93.56 91 ARG A N 1
ATOM 699 C CA . ARG A 1 91 ? 9.811 -6.141 -6.893 1.00 93.56 91 ARG A CA 1
ATOM 700 C C . ARG A 1 91 ? 9.698 -5.925 -5.399 1.00 93.56 91 ARG A C 1
ATOM 702 O O . ARG A 1 91 ? 8.611 -5.819 -4.842 1.00 93.56 91 ARG A O 1
ATOM 709 N N . ASP A 1 92 ? 10.865 -5.810 -4.787 1.00 93.88 92 ASP A N 1
ATOM 710 C CA . ASP A 1 92 ? 11.017 -5.422 -3.395 1.00 93.88 92 ASP A CA 1
ATOM 711 C C . ASP A 1 92 ? 10.647 -3.944 -3.221 1.00 93.88 92 ASP A C 1
ATOM 713 O O . ASP A 1 92 ? 11.170 -3.088 -3.947 1.00 93.88 92 ASP A O 1
ATOM 717 N N . ILE A 1 93 ? 9.768 -3.644 -2.265 1.00 92.25 93 ILE A N 1
ATOM 718 C CA . ILE A 1 93 ? 9.333 -2.274 -1.951 1.00 92.25 93 ILE A CA 1
ATOM 719 C C . ILE A 1 93 ? 10.522 -1.405 -1.529 1.00 92.25 93 ILE A C 1
ATOM 721 O O . ILE A 1 93 ? 10.596 -0.236 -1.921 1.00 92.25 93 ILE A O 1
ATOM 725 N N . ASP A 1 94 ? 11.472 -1.992 -0.800 1.00 89.12 94 ASP A N 1
ATOM 726 C CA . ASP A 1 94 ? 12.627 -1.287 -0.240 1.00 89.12 94 ASP A CA 1
ATOM 727 C C . ASP A 1 94 ? 13.847 -1.303 -1.173 1.00 89.12 94 ASP A C 1
ATOM 729 O O . ASP A 1 94 ? 14.931 -0.824 -0.816 1.00 89.12 94 ASP A O 1
ATOM 733 N N . SER A 1 95 ? 13.704 -1.847 -2.388 1.00 86.75 95 SER A N 1
ATOM 734 C CA . SER A 1 95 ? 14.799 -1.827 -3.354 1.00 86.75 95 SER A CA 1
ATOM 735 C C . SER A 1 95 ? 15.125 -0.411 -3.828 1.00 86.75 95 SER A C 1
ATOM 737 O O . SER A 1 95 ? 14.269 0.463 -3.954 1.00 86.75 95 SER A O 1
ATOM 739 N N . SER A 1 96 ? 16.412 -0.190 -4.104 1.00 87.00 96 SER A N 1
ATOM 740 C CA . SER A 1 96 ? 16.889 0.989 -4.820 1.00 87.00 96 SER A CA 1
ATOM 741 C C . SER A 1 96 ? 17.205 0.588 -6.264 1.00 87.00 96 SER A C 1
ATOM 743 O O . SER A 1 96 ? 18.016 -0.325 -6.455 1.00 87.00 96 SER A O 1
ATOM 745 N N . PRO A 1 97 ? 16.608 1.238 -7.280 1.00 85.44 97 PRO A N 1
ATOM 746 C CA . PRO A 1 97 ? 15.636 2.333 -7.184 1.00 85.44 97 PRO A CA 1
ATOM 747 C C . PRO A 1 97 ? 14.239 1.858 -6.741 1.00 85.44 97 PRO A C 1
ATOM 749 O O . PRO A 1 97 ? 13.849 0.733 -7.039 1.00 85.44 97 PRO A O 1
ATOM 752 N N . SER A 1 98 ? 13.480 2.741 -6.076 1.00 88.00 98 SER A N 1
ATOM 753 C CA . SER A 1 98 ? 12.116 2.435 -5.611 1.00 88.00 98 SER A CA 1
ATOM 754 C C . SER A 1 98 ? 11.216 1.994 -6.776 1.00 88.00 98 SER A C 1
ATOM 756 O O . SER A 1 98 ? 11.262 2.628 -7.837 1.00 88.00 98 SER A O 1
ATOM 758 N N . PRO A 1 99 ? 10.347 0.978 -6.591 1.00 88.88 99 PRO A N 1
ATOM 759 C CA . PRO A 1 99 ? 9.394 0.549 -7.620 1.00 88.88 99 PRO A CA 1
ATOM 760 C C . PRO A 1 99 ? 8.356 1.627 -7.976 1.00 88.88 99 PRO A C 1
ATOM 762 O O . PRO A 1 99 ? 7.676 1.525 -8.996 1.00 88.88 99 PRO A O 1
ATOM 765 N N . PHE A 1 100 ? 8.240 2.681 -7.160 1.00 91.19 100 PHE A N 1
ATOM 766 C CA . PHE A 1 100 ? 7.267 3.757 -7.329 1.00 91.19 100 PHE A CA 1
ATOM 767 C C . PHE A 1 100 ? 7.973 5.105 -7.539 1.00 91.19 100 PHE A C 1
ATOM 769 O O . PHE A 1 100 ? 8.125 5.888 -6.596 1.00 91.19 100 PHE A O 1
ATOM 776 N N . PRO A 1 101 ? 8.416 5.426 -8.767 1.00 86.75 101 PRO A N 1
ATOM 777 C CA . PRO A 1 101 ? 8.969 6.735 -9.088 1.00 86.75 101 PRO A CA 1
ATOM 778 C C . PRO A 1 101 ? 7.907 7.826 -8.890 1.00 86.75 101 PRO A C 1
ATOM 780 O O . PRO A 1 101 ? 7.096 8.110 -9.774 1.00 86.75 101 PRO A O 1
ATOM 783 N N . MET A 1 102 ? 7.947 8.480 -7.725 1.00 86.62 102 MET A N 1
ATOM 784 C CA . MET A 1 102 ? 7.014 9.543 -7.327 1.00 86.62 102 MET A CA 1
ATOM 785 C C . MET A 1 102 ? 6.799 10.629 -8.395 1.00 86.62 102 MET A C 1
ATOM 787 O O . MET A 1 102 ? 5.651 11.037 -8.571 1.00 86.62 102 MET A O 1
ATOM 791 N N . PRO A 1 103 ? 7.816 11.074 -9.166 1.00 85.06 103 PRO A N 1
ATOM 792 C CA . PRO A 1 103 ? 7.591 12.044 -10.236 1.00 85.06 103 PRO A CA 1
ATOM 793 C C . PRO A 1 103 ? 6.588 11.564 -11.296 1.00 85.06 103 PRO A C 1
ATOM 795 O O . PRO A 1 103 ? 5.762 12.353 -11.749 1.00 85.06 103 PRO A O 1
ATOM 798 N N . ILE A 1 104 ? 6.620 10.276 -11.656 1.00 83.31 104 ILE A N 1
ATOM 799 C CA . ILE A 1 104 ? 5.716 9.677 -12.651 1.00 83.31 104 ILE A CA 1
ATOM 800 C C . ILE A 1 104 ? 4.313 9.514 -12.060 1.00 83.31 104 ILE A C 1
ATOM 802 O O . ILE A 1 104 ? 3.320 9.822 -12.717 1.00 83.31 104 ILE A O 1
ATOM 806 N N . VAL A 1 105 ? 4.216 9.099 -10.796 1.00 85.56 105 VAL A N 1
ATOM 807 C CA . VAL A 1 105 ? 2.924 8.979 -10.102 1.00 85.56 105 VAL A CA 1
ATOM 808 C C . VAL A 1 105 ? 2.226 10.342 -10.020 1.00 85.56 105 VAL A C 1
ATOM 810 O O . VAL A 1 105 ? 1.049 10.467 -10.361 1.00 85.56 105 VAL A O 1
ATOM 813 N N . ILE A 1 106 ? 2.960 11.394 -9.644 1.00 85.94 106 ILE A N 1
ATOM 814 C CA . ILE A 1 106 ? 2.434 12.766 -9.582 1.00 85.94 106 ILE A CA 1
ATOM 815 C C . ILE A 1 106 ? 2.054 13.271 -10.984 1.00 85.94 106 ILE A C 1
ATOM 817 O O . ILE A 1 106 ? 1.030 13.942 -11.125 1.00 85.94 106 ILE A O 1
ATOM 821 N N . ALA A 1 107 ? 2.830 12.917 -12.017 1.00 84.25 107 ALA A N 1
ATOM 822 C CA . ALA A 1 107 ? 2.513 13.221 -13.415 1.00 84.25 107 ALA A CA 1
ATOM 823 C C . ALA A 1 107 ? 1.129 12.721 -13.823 1.00 84.25 107 ALA A C 1
ATOM 825 O O . ALA A 1 107 ? 0.337 13.476 -14.393 1.00 84.25 107 ALA A O 1
ATOM 826 N N . PHE A 1 108 ? 0.837 11.467 -13.486 1.00 82.44 108 PHE A N 1
ATOM 827 C CA . PHE A 1 108 ? -0.432 10.824 -13.804 1.00 82.44 108 PHE A CA 1
ATOM 828 C C . PHE A 1 108 ? -1.600 11.371 -12.980 1.00 82.44 108 PHE A C 1
ATOM 830 O O . PHE A 1 108 ? -2.673 11.612 -13.531 1.00 82.44 108 PHE A O 1
ATOM 837 N N . LEU A 1 109 ? -1.406 11.606 -11.678 1.00 83.94 109 LEU A N 1
ATOM 838 C CA . LEU A 1 109 ? -2.475 12.091 -10.795 1.00 83.94 109 LEU A CA 1
ATOM 839 C C . LEU A 1 109 ? -2.828 13.568 -11.027 1.00 83.94 109 LEU A C 1
ATOM 841 O O . LEU A 1 109 ? -3.954 13.986 -10.758 1.00 83.94 109 LEU A O 1
ATOM 845 N N . CYS A 1 110 ? -1.881 14.381 -11.497 1.00 85.25 110 CYS A N 1
ATOM 846 C CA . CYS A 1 110 ? -2.045 15.828 -11.653 1.00 85.25 110 CYS A CA 1
ATOM 847 C C . CYS A 1 110 ? -1.671 16.306 -13.069 1.00 85.25 110 CYS A C 1
ATOM 849 O O . CYS A 1 110 ? -0.756 17.126 -13.220 1.00 85.25 110 CYS A O 1
ATOM 851 N N . PRO A 1 111 ? -2.422 15.902 -14.115 1.00 74.50 111 PRO A N 1
ATOM 852 C CA . PRO A 1 111 ? -2.063 16.175 -15.511 1.00 74.50 111 PRO A CA 1
ATOM 853 C C . PRO A 1 111 ? -1.962 17.675 -15.835 1.00 74.50 111 PRO A C 1
ATOM 855 O O . PRO A 1 111 ? -1.210 18.081 -16.715 1.00 74.50 111 PRO A O 1
ATOM 858 N N . ARG A 1 112 ? -2.682 18.535 -15.099 1.00 76.75 112 ARG A N 1
ATOM 859 C CA . ARG A 1 112 ? -2.728 19.987 -15.350 1.00 76.75 112 ARG A CA 1
ATOM 860 C C . ARG A 1 112 ? -1.579 20.789 -14.733 1.00 76.75 112 ARG A C 1
ATOM 862 O O . ARG A 1 112 ? -1.378 21.927 -15.142 1.00 76.75 112 ARG A O 1
ATOM 869 N N . LYS A 1 113 ? -0.845 20.252 -13.750 1.00 64.56 113 LYS A N 1
ATOM 870 C CA . LYS A 1 113 ? 0.212 21.006 -13.037 1.00 64.56 113 LYS A CA 1
ATOM 871 C C . LYS A 1 113 ? 1.628 20.695 -13.523 1.00 64.56 113 LYS A C 1
ATOM 873 O O . LYS A 1 113 ? 2.571 21.372 -13.119 1.00 64.56 113 LYS A O 1
ATOM 878 N N . LEU A 1 114 ? 1.792 19.696 -14.391 1.00 57.09 114 LEU A N 1
ATOM 879 C CA . LEU A 1 114 ? 3.112 19.157 -14.708 1.00 57.09 114 LEU A CA 1
ATOM 880 C C . LEU A 1 114 ? 3.857 19.834 -15.859 1.00 57.09 114 LEU A C 1
ATOM 882 O O . LEU A 1 114 ? 5.063 19.622 -16.000 1.00 57.09 114 LEU A O 1
ATOM 886 N N . THR A 1 115 ? 3.194 20.692 -16.638 1.00 58.31 115 THR A N 1
ATOM 887 C CA . THR A 1 115 ? 3.853 21.491 -17.686 1.00 58.31 115 THR A CA 1
ATOM 888 C C . THR A 1 115 ? 5.012 22.323 -17.136 1.00 58.31 115 THR A C 1
ATOM 890 O O . THR A 1 115 ? 5.971 22.584 -17.858 1.00 58.31 115 THR A O 1
ATOM 893 N N . TRP A 1 116 ? 4.982 22.681 -15.847 1.00 57.91 116 TRP A N 1
ATOM 894 C CA . TRP A 1 116 ? 6.041 23.467 -15.215 1.00 57.91 116 TRP A CA 1
ATOM 895 C C . TRP A 1 116 ? 7.225 22.631 -14.693 1.00 57.91 116 TRP A C 1
ATOM 897 O O . TRP A 1 116 ? 8.354 23.116 -14.667 1.00 57.91 116 TRP A O 1
ATOM 907 N N . TRP A 1 117 ? 7.012 21.365 -14.312 1.00 57.91 117 TRP A N 1
ATOM 908 C CA . TRP A 1 117 ? 8.066 20.510 -13.738 1.00 57.91 117 TRP A CA 1
ATOM 909 C C . TRP A 1 117 ? 8.896 19.766 -14.790 1.00 57.91 117 TRP A C 1
ATOM 911 O O . TRP A 1 117 ? 10.116 19.676 -14.638 1.00 57.91 117 TRP A O 1
ATOM 921 N N . CYS A 1 118 ? 8.297 19.328 -15.903 1.00 56.03 118 CYS A N 1
ATOM 922 C CA . CYS A 1 118 ? 9.042 18.646 -16.972 1.00 56.03 118 CYS A CA 1
ATOM 923 C C . CYS A 1 118 ? 10.114 19.529 -17.638 1.00 56.03 118 CYS A C 1
ATOM 925 O O . CYS A 1 118 ? 11.101 19.006 -18.152 1.00 56.03 118 CYS A O 1
ATOM 927 N N . SER A 1 119 ? 9.962 20.858 -17.595 1.00 57.69 119 SER A N 1
ATOM 928 C CA . SER A 1 119 ? 10.973 21.802 -18.094 1.00 57.69 119 SER A CA 1
ATOM 929 C C . SER A 1 119 ? 12.279 21.742 -17.285 1.00 57.69 119 SER A C 1
ATOM 931 O O . SER A 1 119 ? 13.369 21.857 -17.840 1.00 57.69 119 SER A O 1
ATOM 933 N N . ARG A 1 120 ? 12.194 21.485 -15.972 1.00 56.06 120 ARG A N 1
ATOM 934 C CA . ARG A 1 120 ? 13.346 21.566 -15.061 1.00 56.06 120 ARG A CA 1
ATOM 935 C C . ARG A 1 120 ? 14.158 20.271 -14.975 1.00 56.06 120 ARG A C 1
ATOM 937 O O . ARG A 1 120 ? 15.328 20.311 -14.613 1.00 56.06 120 ARG A O 1
ATOM 944 N N . GLN A 1 121 ? 13.557 19.131 -15.314 1.00 55.66 121 GLN A N 1
ATOM 945 C CA . GLN A 1 121 ? 14.149 17.808 -15.077 1.00 55.66 121 GLN A CA 1
ATOM 946 C C . GLN A 1 121 ? 14.899 17.223 -16.285 1.00 55.66 121 GLN A C 1
ATOM 948 O O . GLN A 1 121 ? 15.646 16.263 -16.127 1.00 55.66 121 GLN A O 1
ATOM 953 N N . ARG A 1 122 ? 14.811 17.853 -17.470 1.00 53.72 122 ARG A N 1
ATOM 954 C CA . ARG A 1 122 ? 15.672 17.516 -18.626 1.00 53.72 122 ARG A CA 1
ATOM 955 C C . ARG A 1 122 ? 17.167 17.768 -18.390 1.00 53.72 122 ARG A C 1
ATOM 957 O O . ARG A 1 122 ? 17.968 17.366 -19.222 1.00 53.72 122 ARG A O 1
ATOM 964 N N . GLY A 1 123 ? 17.542 18.431 -17.296 1.00 53.94 123 GLY A N 1
ATOM 965 C CA . GLY A 1 123 ? 18.930 18.789 -17.010 1.00 53.94 123 GLY A CA 1
ATOM 966 C C . GLY A 1 123 ? 19.737 17.783 -16.187 1.00 53.94 123 GLY A C 1
ATOM 967 O O . GLY A 1 123 ? 20.940 17.988 -16.092 1.00 53.94 123 GLY A O 1
ATOM 968 N N . TYR A 1 124 ? 19.128 16.755 -15.574 1.00 55.31 124 TYR A N 1
ATOM 969 C CA . TYR A 1 124 ? 19.818 16.017 -14.501 1.00 55.31 124 TYR A CA 1
ATOM 970 C C . TYR A 1 124 ? 20.222 14.565 -14.758 1.00 55.31 124 TYR A C 1
ATOM 972 O O . TYR A 1 124 ? 21.196 14.166 -14.146 1.00 55.31 124 TYR A O 1
ATOM 980 N N . ASP A 1 125 ? 19.610 13.804 -15.671 1.00 49.66 125 ASP A N 1
ATOM 981 C CA . ASP A 1 125 ? 20.037 12.409 -15.908 1.00 49.66 125 ASP A CA 1
ATOM 982 C C . ASP A 1 125 ? 19.788 11.963 -17.356 1.00 49.66 125 ASP A C 1
ATOM 984 O O . ASP A 1 125 ? 19.122 10.967 -17.630 1.00 49.66 125 ASP A O 1
ATOM 988 N N . ALA A 1 126 ? 20.332 12.701 -18.323 1.00 47.84 126 ALA A N 1
ATOM 989 C CA . ALA A 1 126 ? 20.774 12.024 -19.534 1.00 47.84 126 ALA A CA 1
ATOM 990 C C . ALA A 1 126 ? 22.150 11.439 -19.191 1.00 47.84 126 ALA A C 1
ATOM 992 O O . ALA A 1 126 ? 23.095 12.223 -19.065 1.00 47.84 126 ALA A O 1
ATOM 993 N N . PRO A 1 127 ? 22.312 10.114 -18.999 1.00 46.97 127 PRO A N 1
ATOM 994 C CA . PRO A 1 127 ? 23.644 9.550 -19.034 1.00 46.97 127 PRO A CA 1
ATOM 995 C C . PRO A 1 127 ? 24.201 9.941 -20.394 1.00 46.97 127 PRO A C 1
ATOM 997 O O . PRO A 1 127 ? 23.647 9.579 -21.435 1.00 46.97 127 PRO A O 1
ATOM 1000 N N . THR A 1 128 ? 25.261 10.738 -20.381 1.00 49.91 128 THR A N 1
ATOM 1001 C CA . THR A 1 128 ? 26.096 11.033 -21.533 1.00 49.91 128 THR A CA 1
ATOM 1002 C C . THR A 1 128 ? 26.715 9.711 -21.982 1.00 49.91 128 THR A C 1
ATOM 1004 O O . THR A 1 128 ? 27.893 9.441 -21.789 1.00 49.91 128 THR A O 1
ATOM 1007 N N . SER A 1 129 ? 25.915 8.840 -22.594 1.00 49.25 129 SER A N 1
ATOM 1008 C CA . SER A 1 129 ? 26.382 7.816 -23.510 1.00 49.25 129 SER A CA 1
ATOM 1009 C C . SER A 1 129 ? 26.793 8.540 -24.788 1.00 49.25 129 SER A C 1
ATOM 1011 O O . SER A 1 129 ? 26.236 8.329 -25.861 1.00 49.25 129 SER A O 1
ATOM 1013 N N . SER A 1 130 ? 27.799 9.407 -24.670 1.00 46.56 130 SER A N 1
ATOM 1014 C CA . SER A 1 130 ? 28.643 9.814 -25.779 1.00 46.56 130 SER A CA 1
ATOM 1015 C C . SER A 1 130 ? 29.578 8.647 -26.091 1.00 46.56 130 SER A C 1
ATOM 1017 O O . SER A 1 130 ? 30.789 8.706 -25.884 1.00 46.56 130 SER A O 1
ATOM 1019 N N . ARG A 1 131 ? 29.001 7.553 -26.589 1.00 49.53 131 ARG A N 1
ATOM 1020 C CA . ARG A 1 131 ? 29.679 6.794 -27.629 1.00 49.53 131 ARG A CA 1
ATOM 1021 C C . ARG A 1 131 ? 29.328 7.492 -28.937 1.00 49.53 131 ARG A C 1
ATOM 1023 O O . ARG A 1 131 ? 28.174 7.476 -29.338 1.00 49.53 131 ARG A O 1
ATOM 1030 N N . GLN A 1 132 ? 30.373 8.061 -29.540 1.00 47.97 132 GLN A N 1
ATOM 1031 C CA . GLN A 1 132 ? 30.466 8.624 -30.893 1.00 47.97 132 GLN A CA 1
ATOM 1032 C C . GLN A 1 132 ? 29.760 9.985 -31.067 1.00 47.97 132 GLN A C 1
ATOM 1034 O O . GLN A 1 132 ? 28.565 10.106 -30.872 1.00 47.97 132 GLN A O 1
ATOM 1039 N N . ALA A 1 133 ? 30.430 11.081 -31.415 1.00 46.75 133 ALA A N 1
ATOM 1040 C CA . ALA A 1 133 ? 31.673 11.221 -32.155 1.00 46.75 133 ALA A CA 1
ATOM 1041 C C . ALA A 1 133 ? 32.606 12.226 -31.467 1.00 46.75 133 ALA A C 1
ATOM 1043 O O . ALA A 1 133 ? 32.350 13.428 -31.466 1.00 46.75 133 ALA A O 1
ATOM 1044 N N . ALA A 1 134 ? 33.735 11.738 -30.953 1.00 49.91 134 ALA A N 1
ATOM 1045 C CA . ALA A 1 134 ? 34.948 12.537 -30.963 1.00 49.91 134 ALA A CA 1
ATOM 1046 C C . ALA A 1 134 ? 35.364 12.669 -32.437 1.00 49.91 134 ALA A C 1
ATOM 1048 O O . ALA A 1 134 ? 36.163 11.892 -32.951 1.00 49.91 134 ALA A O 1
ATOM 1049 N N . HIS A 1 135 ? 34.747 13.609 -33.155 1.00 51.28 135 HIS A N 1
ATOM 1050 C CA . HIS A 1 135 ? 35.466 14.288 -34.219 1.00 51.28 135 HIS A CA 1
ATOM 1051 C C . HIS A 1 135 ? 36.483 15.168 -33.501 1.00 51.28 135 HIS A C 1
ATOM 1053 O O . HIS A 1 135 ? 36.218 16.331 -33.202 1.00 51.28 135 HIS A O 1
ATOM 1059 N N . ASP A 1 136 ? 37.626 14.567 -33.171 1.00 48.69 136 ASP A N 1
ATOM 1060 C CA . ASP A 1 136 ? 38.845 15.316 -32.933 1.00 48.69 136 ASP A CA 1
ATOM 1061 C C . ASP A 1 136 ? 39.099 16.113 -34.211 1.00 48.69 136 ASP A C 1
ATOM 1063 O O . ASP A 1 136 ? 39.538 15.591 -35.239 1.00 48.69 136 ASP A O 1
ATOM 1067 N N . ILE A 1 137 ? 38.732 17.392 -34.166 1.00 53.41 137 ILE A N 1
ATOM 1068 C CA . ILE A 1 137 ? 39.217 18.394 -35.099 1.00 53.41 137 ILE A CA 1
ATOM 1069 C C . ILE A 1 137 ? 40.711 18.493 -34.809 1.00 53.41 137 ILE A C 1
ATOM 1071 O O . ILE A 1 137 ? 41.163 19.232 -33.937 1.00 53.41 137 ILE A O 1
ATOM 1075 N N . CYS A 1 138 ? 41.472 17.660 -35.507 1.00 47.41 138 CYS A N 1
ATOM 1076 C CA . CYS A 1 138 ? 42.912 17.741 -35.556 1.00 47.41 138 CYS A CA 1
ATOM 1077 C C . CYS A 1 138 ? 43.247 18.966 -36.414 1.00 47.41 138 CYS A C 1
ATOM 1079 O O . CYS A 1 138 ? 43.237 18.908 -37.644 1.00 47.41 138 CYS A O 1
ATOM 1081 N N . SER A 1 139 ? 43.450 20.111 -35.766 1.00 57.84 139 SER A N 1
ATOM 1082 C CA . SER A 1 139 ? 44.019 21.281 -36.432 1.00 57.84 139 SER A CA 1
ATOM 1083 C C . SER A 1 139 ? 45.484 20.970 -36.773 1.00 57.84 139 SER A C 1
ATOM 1085 O O . SER A 1 139 ? 46.229 20.567 -35.879 1.00 57.84 139 SER A O 1
ATOM 1087 N N . PRO A 1 140 ? 45.919 21.115 -38.037 1.00 62.94 140 PRO A N 1
ATOM 1088 C CA . PRO A 1 140 ? 47.286 20.790 -38.440 1.00 62.94 140 PRO A CA 1
ATOM 1089 C C . PRO A 1 140 ? 48.314 21.697 -37.734 1.00 62.94 140 PRO A C 1
ATOM 1091 O O . PRO A 1 140 ? 48.016 22.876 -37.526 1.00 62.94 140 PRO A O 1
ATOM 1094 N N . PRO A 1 141 ? 49.526 21.198 -37.401 1.00 55.88 141 PRO A N 1
ATOM 1095 C CA . PRO A 1 141 ? 50.126 19.916 -37.782 1.00 55.88 141 PRO A CA 1
ATOM 1096 C C . PRO A 1 141 ? 50.288 18.973 -36.574 1.00 55.88 141 PRO A C 1
ATOM 1098 O O . PRO A 1 141 ? 51.014 19.279 -35.630 1.00 55.88 141 PRO A O 1
ATOM 1101 N N . CYS A 1 142 ? 49.651 17.804 -36.593 1.00 51.81 142 CYS A N 1
ATOM 1102 C CA . CYS A 1 142 ? 49.914 16.752 -35.609 1.00 51.81 142 CYS A CA 1
ATOM 1103 C C . CYS A 1 142 ? 50.278 15.455 -36.334 1.00 51.81 142 CYS A C 1
ATOM 1105 O O . CYS A 1 142 ? 49.431 14.822 -36.959 1.00 51.81 142 CYS A O 1
ATOM 1107 N N . ASP A 1 143 ? 51.552 15.075 -36.240 1.00 58.22 143 ASP A N 1
ATOM 1108 C CA . ASP A 1 143 ? 52.058 13.754 -36.607 1.00 58.22 143 ASP A CA 1
ATOM 1109 C C . ASP A 1 143 ? 51.631 12.742 -35.535 1.00 58.22 143 ASP A C 1
ATOM 1111 O O . ASP A 1 143 ? 52.294 12.575 -34.508 1.00 58.22 143 ASP A O 1
ATOM 1115 N N . CYS A 1 144 ? 50.501 12.067 -35.743 1.00 63.84 144 CYS A N 1
ATOM 1116 C CA . CYS A 1 144 ? 50.101 10.947 -34.894 1.00 63.84 144 CYS A CA 1
ATOM 1117 C C . CYS A 1 144 ? 50.609 9.621 -35.493 1.00 63.84 144 CYS A C 1
ATOM 1119 O O . CYS A 1 144 ? 50.260 9.296 -36.631 1.00 63.84 144 CYS A O 1
ATOM 1121 N N . PRO A 1 145 ? 51.399 8.820 -34.750 1.00 61.00 145 PRO A N 1
ATOM 1122 C CA . PRO A 1 145 ? 51.883 7.535 -35.232 1.00 61.00 145 PRO A CA 1
ATOM 1123 C C . PRO A 1 145 ? 50.726 6.538 -35.362 1.00 61.00 145 PRO A C 1
ATOM 1125 O O . PRO A 1 145 ? 49.992 6.264 -34.411 1.00 61.00 145 PRO A O 1
ATOM 1128 N N . VAL A 1 146 ? 50.581 5.990 -36.567 1.00 61.50 146 VAL A N 1
ATOM 1129 C CA . VAL A 1 146 ? 49.613 4.949 -36.926 1.00 61.50 146 VAL A CA 1
ATOM 1130 C C . VAL A 1 146 ? 49.801 3.739 -36.009 1.00 61.50 146 VAL A C 1
ATOM 1132 O O . VAL A 1 146 ? 50.862 3.116 -35.989 1.00 61.50 146 VAL A O 1
ATOM 1135 N N . LYS A 1 147 ? 48.764 3.393 -35.242 1.00 58.03 147 LYS A N 1
ATOM 1136 C CA . LYS A 1 147 ? 48.751 2.182 -34.415 1.00 58.03 147 LYS A CA 1
ATOM 1137 C C . LYS A 1 147 ? 48.657 0.948 -35.337 1.00 58.03 147 LYS A C 1
ATOM 1139 O O . LYS A 1 147 ? 47.751 0.914 -36.170 1.00 58.03 147 LYS A O 1
ATOM 1144 N N . PRO A 1 148 ? 49.560 -0.044 -35.230 1.00 63.06 148 PRO A N 1
ATOM 1145 C CA . PRO A 1 148 ? 49.555 -1.200 -36.121 1.00 63.06 148 PRO A CA 1
ATOM 1146 C C . PRO A 1 148 ? 48.354 -2.127 -35.853 1.00 63.06 148 PRO A C 1
ATOM 1148 O O . PRO A 1 148 ? 47.888 -2.206 -34.713 1.00 63.06 148 PRO A O 1
ATOM 1151 N N . PRO A 1 149 ? 47.847 -2.823 -36.889 1.00 59.66 149 PRO A N 1
ATOM 1152 C CA . PRO A 1 149 ? 46.711 -3.728 -36.769 1.00 59.66 149 PRO A CA 1
ATOM 1153 C C . PRO A 1 149 ? 47.045 -4.926 -35.874 1.00 59.66 149 PRO A C 1
ATOM 1155 O O . PRO A 1 149 ? 48.115 -5.528 -35.961 1.00 59.66 149 PRO A O 1
ATOM 1158 N N . GLU A 1 150 ? 46.099 -5.242 -34.998 1.00 56.06 150 GLU A N 1
ATOM 1159 C CA . GLU A 1 150 ? 46.174 -6.292 -33.991 1.00 56.06 150 GLU A CA 1
ATOM 1160 C C . GLU A 1 150 ? 46.264 -7.675 -34.659 1.00 56.06 150 GLU A C 1
ATOM 1162 O O . GLU A 1 150 ? 45.391 -8.093 -35.419 1.00 56.06 150 GLU A O 1
ATOM 1167 N N . SER A 1 151 ? 47.381 -8.354 -34.408 1.00 51.38 151 SER A N 1
ATOM 1168 C CA . SER A 1 151 ? 47.711 -9.691 -34.893 1.00 51.38 151 SER A CA 1
ATOM 1169 C C . SER A 1 151 ? 46.710 -10.732 -34.381 1.00 51.38 151 SER A C 1
ATOM 1171 O O . SER A 1 151 ? 46.645 -10.993 -33.182 1.00 51.38 151 SER A O 1
ATOM 1173 N N . LEU A 1 152 ? 46.009 -11.392 -35.306 1.00 56.28 152 LEU A N 1
ATOM 1174 C CA . LEU A 1 152 ? 45.245 -12.624 -35.086 1.00 56.28 152 LEU A CA 1
ATOM 1175 C C . LEU A 1 152 ? 46.127 -13.696 -34.420 1.00 56.28 152 LEU A C 1
ATOM 1177 O O . LEU A 1 152 ? 47.041 -14.222 -35.056 1.00 56.28 152 LEU A O 1
ATOM 1181 N N . GLN A 1 153 ? 45.853 -14.041 -33.159 1.00 60.84 153 GLN A N 1
ATOM 1182 C CA . GLN A 1 153 ? 46.371 -15.276 -32.566 1.00 60.84 153 GLN A CA 1
ATOM 1183 C C . GLN A 1 153 ? 45.417 -16.457 -32.833 1.00 60.84 153 GLN A C 1
ATOM 1185 O O . GLN A 1 153 ? 44.202 -16.275 -32.749 1.00 60.84 153 GLN A O 1
ATOM 1190 N N . PRO A 1 154 ? 45.935 -17.666 -33.130 1.00 55.12 154 PRO A N 1
ATOM 1191 C CA . PRO A 1 154 ? 45.129 -18.873 -33.292 1.00 55.12 154 PRO A CA 1
ATOM 1192 C C . PRO A 1 154 ? 44.789 -19.530 -31.944 1.00 55.12 154 PRO A C 1
ATOM 1194 O O . PRO A 1 154 ? 45.654 -19.690 -31.084 1.00 55.12 154 PRO A O 1
ATOM 1197 N N . GLU A 1 155 ? 43.536 -19.965 -31.796 1.00 61.75 155 GLU A N 1
ATOM 1198 C CA . GLU A 1 155 ? 43.048 -20.767 -30.667 1.00 61.75 155 GLU A CA 1
ATOM 1199 C C . GLU A 1 155 ? 43.748 -22.141 -30.553 1.00 61.75 155 GLU A C 1
ATOM 1201 O O . GLU A 1 155 ? 44.024 -22.792 -31.569 1.00 61.75 155 GLU A O 1
ATOM 1206 N N . PRO A 1 156 ? 43.954 -22.657 -29.326 1.00 57.38 156 PRO A N 1
ATOM 1207 C CA . PRO A 1 156 ? 44.345 -24.040 -29.101 1.00 57.38 156 PRO A CA 1
ATOM 1208 C C . PRO A 1 156 ? 43.137 -24.982 -29.237 1.00 57.38 156 PRO A C 1
ATOM 1210 O O . PRO A 1 156 ? 42.170 -24.914 -28.481 1.00 57.38 156 PRO A O 1
ATOM 1213 N N . LYS A 1 157 ? 43.223 -25.919 -30.188 1.00 50.25 157 LYS A N 1
ATOM 1214 C CA . LYS A 1 157 ? 42.305 -27.059 -30.312 1.00 50.25 157 LYS A CA 1
ATOM 1215 C C . LYS A 1 157 ? 42.501 -28.013 -29.133 1.00 50.25 157 LYS A C 1
ATOM 1217 O O . LYS A 1 157 ? 43.536 -28.672 -29.056 1.00 50.25 157 LYS A O 1
ATOM 1222 N N . LEU A 1 158 ? 41.488 -28.159 -28.280 1.00 56.06 158 LEU A N 1
ATOM 1223 C CA . LEU A 1 158 ? 41.378 -29.301 -27.374 1.00 56.06 158 LEU A CA 1
ATOM 1224 C C . LEU A 1 158 ? 40.237 -30.206 -27.853 1.00 56.06 158 LEU A C 1
ATOM 1226 O O . LEU A 1 158 ? 39.061 -29.863 -27.761 1.00 56.06 158 LEU A O 1
ATOM 1230 N N . SER A 1 159 ? 40.624 -31.345 -28.424 1.00 52.12 159 SER A N 1
ATOM 1231 C CA . SER A 1 159 ? 39.734 -32.430 -28.830 1.00 52.12 159 SER A CA 1
ATOM 1232 C C . SER A 1 159 ? 39.304 -33.213 -27.590 1.00 52.12 159 SER A C 1
ATOM 1234 O O . SER A 1 159 ? 40.154 -33.681 -26.835 1.00 52.12 159 SER A O 1
ATOM 1236 N N . GLY A 1 160 ? 37.997 -33.352 -27.387 1.00 48.34 160 GLY A N 1
ATOM 1237 C CA . GLY A 1 160 ? 37.397 -34.070 -26.265 1.00 48.34 160 GLY A CA 1
ATOM 1238 C C . GLY A 1 160 ? 35.977 -34.490 -26.617 1.00 48.34 160 GLY A C 1
ATOM 1239 O O . GLY A 1 160 ? 35.010 -33.809 -26.301 1.00 48.34 160 GLY A O 1
ATOM 1240 N N . GLU A 1 161 ? 35.904 -35.587 -27.352 1.00 53.75 161 GLU A N 1
ATOM 1241 C CA . GLU A 1 161 ? 34.732 -36.280 -27.865 1.00 53.75 161 GLU A CA 1
ATOM 1242 C C . GLU A 1 161 ? 33.907 -36.909 -26.729 1.00 53.75 161 GLU A C 1
ATOM 1244 O O . GLU A 1 161 ? 34.378 -37.824 -26.060 1.00 53.75 161 GLU A O 1
ATOM 1249 N N . MET A 1 162 ? 32.665 -36.452 -26.523 1.00 50.94 162 MET A N 1
ATOM 1250 C CA . MET A 1 162 ? 31.570 -37.356 -26.162 1.00 50.94 162 MET A CA 1
ATOM 1251 C C . MET A 1 162 ? 30.205 -36.764 -26.535 1.00 50.94 162 MET A C 1
ATOM 1253 O O . MET A 1 162 ? 29.809 -35.664 -26.157 1.00 50.94 162 MET A O 1
ATOM 1257 N N . GLU A 1 163 ? 29.520 -37.545 -27.348 1.00 54.78 163 GLU A N 1
ATOM 1258 C CA . GLU A 1 163 ? 28.295 -37.309 -28.087 1.00 54.78 163 GLU A CA 1
ATOM 1259 C C . GLU A 1 163 ? 27.052 -37.540 -27.204 1.00 54.78 163 GLU A C 1
ATOM 1261 O O . GLU A 1 163 ? 26.979 -38.571 -26.535 1.00 54.78 163 GLU A O 1
ATOM 1266 N N . ARG A 1 164 ? 26.052 -36.633 -27.235 1.00 52.91 164 ARG A N 1
ATOM 1267 C CA . ARG A 1 164 ? 24.626 -36.946 -27.527 1.00 52.91 164 ARG A CA 1
ATOM 1268 C C . ARG A 1 164 ? 23.637 -35.804 -27.221 1.00 52.91 164 ARG A C 1
ATOM 1270 O O . ARG A 1 164 ? 23.593 -35.264 -26.126 1.00 52.91 164 ARG A O 1
ATOM 1277 N N . LEU A 1 165 ? 22.760 -35.585 -28.208 1.00 57.22 165 LEU A N 1
ATOM 1278 C CA . LEU A 1 165 ? 21.412 -34.992 -28.154 1.00 57.22 165 LEU A CA 1
ATOM 1279 C C . LEU A 1 165 ? 21.254 -33.548 -27.631 1.00 57.22 165 LEU A C 1
ATOM 1281 O O . LEU A 1 165 ? 20.955 -33.309 -26.468 1.00 57.22 165 LEU A O 1
ATOM 1285 N N . ASN A 1 166 ? 21.236 -32.580 -28.550 1.00 49.72 166 ASN A N 1
ATOM 1286 C CA . ASN A 1 166 ? 19.988 -31.983 -29.058 1.00 49.72 166 ASN A CA 1
ATOM 1287 C C . ASN A 1 166 ? 20.312 -30.807 -29.988 1.00 49.72 166 ASN A C 1
ATOM 1289 O O . ASN A 1 166 ? 21.081 -29.906 -29.669 1.00 49.72 166 ASN A O 1
ATOM 1293 N N . LYS A 1 167 ? 19.717 -30.840 -31.179 1.00 53.56 167 LYS A N 1
ATOM 1294 C CA . LYS A 1 167 ? 19.944 -29.910 -32.286 1.00 53.56 167 LYS A CA 1
ATOM 1295 C C . LYS A 1 167 ? 19.293 -28.553 -31.985 1.00 53.56 167 LYS A C 1
ATOM 1297 O O . LYS A 1 167 ? 18.191 -28.280 -32.450 1.00 53.56 167 LYS A O 1
ATOM 1302 N N . ALA A 1 168 ? 19.970 -27.702 -31.220 1.00 52.62 168 ALA A N 1
ATOM 1303 C CA . ALA A 1 168 ? 19.664 -26.277 -31.152 1.00 52.62 168 ALA A CA 1
ATOM 1304 C C . ALA A 1 168 ? 20.433 -25.549 -32.266 1.00 52.62 168 ALA A C 1
ATOM 1306 O O . ALA A 1 168 ? 21.630 -25.763 -32.448 1.00 52.62 168 ALA A O 1
ATOM 1307 N N . LYS A 1 169 ? 19.730 -24.718 -33.044 1.00 55.34 169 LYS A N 1
ATOM 1308 C CA . LYS A 1 169 ? 20.321 -23.834 -34.059 1.00 55.34 169 LYS A CA 1
ATOM 1309 C C . LYS A 1 169 ? 21.450 -23.020 -33.418 1.00 55.34 169 LYS A C 1
ATOM 1311 O O . LYS A 1 169 ? 21.188 -22.206 -32.539 1.00 55.34 169 LYS A O 1
ATOM 1316 N N . SER A 1 170 ? 22.679 -23.230 -33.879 1.00 50.44 170 SER A N 1
ATOM 1317 C CA . SER A 1 170 ? 23.837 -22.420 -33.511 1.00 50.44 170 SER A CA 1
ATOM 1318 C C . SER A 1 170 ? 23.653 -21.006 -34.068 1.00 50.44 170 SER A C 1
ATOM 1320 O O . SER A 1 170 ? 23.853 -20.771 -35.262 1.00 50.44 170 SER A O 1
ATOM 1322 N N . LEU A 1 171 ? 23.219 -20.073 -33.221 1.00 62.50 171 LEU A N 1
ATOM 1323 C CA . LEU A 1 171 ? 23.357 -18.646 -33.497 1.00 62.50 171 LEU A CA 1
ATOM 1324 C C . LEU A 1 171 ? 24.823 -18.231 -33.279 1.00 62.50 171 LEU A C 1
ATOM 1326 O O . LEU A 1 171 ? 25.480 -18.781 -32.395 1.00 62.50 171 LEU A O 1
ATOM 1330 N N . PRO A 1 172 ? 25.349 -17.290 -34.082 1.00 57.69 172 PRO A N 1
ATOM 1331 C CA . PRO A 1 172 ? 26.752 -16.898 -34.045 1.00 57.69 172 PRO A CA 1
ATOM 1332 C C . PRO A 1 172 ? 27.174 -16.397 -32.656 1.00 57.69 172 PRO A C 1
ATOM 1334 O O . PRO A 1 172 ? 26.546 -15.524 -32.054 1.00 57.69 172 PRO A O 1
ATOM 1337 N N . HIS A 1 173 ? 28.266 -16.983 -32.167 1.00 58.12 173 HIS A N 1
ATOM 1338 C CA . HIS A 1 173 ? 28.930 -16.692 -30.904 1.00 58.12 173 HIS A CA 1
ATOM 1339 C C . HIS A 1 173 ? 29.599 -15.309 -30.918 1.00 58.12 173 HIS A C 1
ATOM 1341 O O . HIS A 1 173 ? 30.804 -15.205 -31.093 1.00 58.12 173 HIS A O 1
ATOM 1347 N N . THR A 1 174 ? 28.824 -14.247 -30.705 1.00 55.91 174 THR A N 1
ATOM 1348 C CA . THR A 1 174 ? 29.305 -12.946 -30.184 1.00 55.91 174 THR A CA 1
ATOM 1349 C C . THR A 1 174 ? 28.195 -12.212 -29.422 1.00 55.91 174 THR A C 1
ATOM 1351 O O . THR A 1 174 ? 28.147 -10.987 -29.357 1.00 55.91 174 THR A O 1
ATOM 1354 N N . LEU A 1 175 ? 27.286 -12.957 -28.791 1.00 54.56 175 LEU A N 1
ATOM 1355 C CA . LEU A 1 175 ? 26.421 -12.389 -27.763 1.00 54.56 175 LEU A CA 1
ATOM 1356 C C . LEU A 1 175 ? 27.231 -12.311 -26.473 1.00 54.56 175 LEU A C 1
ATOM 1358 O O . LEU A 1 175 ? 27.388 -13.300 -25.760 1.00 54.56 175 LEU A O 1
ATOM 1362 N N . ILE A 1 176 ? 27.767 -11.122 -26.196 1.00 63.66 176 ILE A N 1
ATOM 1363 C CA . ILE A 1 176 ? 28.208 -10.743 -24.855 1.00 63.66 176 ILE A CA 1
ATOM 1364 C C . ILE A 1 176 ? 27.000 -10.982 -23.947 1.00 63.66 176 ILE A C 1
ATOM 1366 O O . ILE A 1 176 ? 26.021 -10.237 -24.001 1.00 63.66 176 ILE A O 1
ATOM 1370 N N . ARG A 1 177 ? 27.028 -12.074 -23.179 1.00 70.50 177 ARG A N 1
ATOM 1371 C CA . ARG A 1 177 ? 25.978 -12.393 -22.215 1.00 70.50 177 ARG A CA 1
ATOM 1372 C C . ARG A 1 177 ? 25.986 -11.281 -21.177 1.00 70.50 177 ARG A C 1
ATOM 1374 O O . ARG A 1 177 ? 26.929 -11.166 -20.400 1.00 70.50 177 ARG A O 1
ATOM 1381 N N . ILE A 1 178 ? 24.957 -10.445 -21.207 1.00 76.56 178 ILE A N 1
ATOM 1382 C CA . ILE A 1 178 ? 24.726 -9.451 -20.166 1.00 76.56 178 ILE A CA 1
ATOM 1383 C C . ILE A 1 178 ? 24.271 -10.242 -18.933 1.00 76.56 178 ILE A C 1
ATOM 1385 O O . ILE A 1 178 ? 23.282 -10.971 -19.044 1.00 76.56 178 ILE A O 1
ATOM 1389 N N . PRO A 1 179 ? 24.991 -10.168 -17.800 1.00 72.88 179 PRO A N 1
ATOM 1390 C CA . PRO A 1 179 ? 24.614 -10.899 -16.599 1.00 72.88 179 PRO A CA 1
ATOM 1391 C C . PRO A 1 179 ? 23.227 -10.469 -16.131 1.00 72.88 179 PRO A C 1
ATOM 1393 O O . PRO A 1 179 ? 22.949 -9.266 -16.048 1.00 72.88 179 PRO A O 1
ATOM 1396 N N . ASP A 1 180 ? 22.385 -11.450 -15.817 1.00 77.81 180 ASP A N 1
ATOM 1397 C CA . ASP A 1 180 ? 21.047 -11.215 -15.276 1.00 77.81 180 ASP A CA 1
ATOM 1398 C C . ASP A 1 180 ? 21.139 -10.556 -13.885 1.00 77.81 180 ASP A C 1
ATOM 1400 O O . ASP A 1 180 ? 22.152 -10.669 -13.185 1.00 77.81 180 ASP A O 1
ATOM 1404 N N . ALA A 1 181 ? 20.085 -9.866 -13.450 1.00 74.56 181 ALA A N 1
ATOM 1405 C CA . ALA A 1 181 ? 20.043 -9.151 -12.174 1.00 74.56 181 ALA A CA 1
ATOM 1406 C C . ALA A 1 181 ? 20.353 -10.068 -10.974 1.00 74.56 181 ALA A C 1
ATOM 1408 O O . ALA A 1 181 ? 20.926 -9.620 -9.978 1.00 74.56 181 ALA A O 1
ATOM 1409 N N . ALA A 1 182 ? 20.021 -11.359 -11.076 1.00 73.88 182 ALA A N 1
ATOM 1410 C CA . ALA A 1 182 ? 20.388 -12.366 -10.085 1.00 73.88 182 ALA A CA 1
ATOM 1411 C C . ALA A 1 182 ? 21.905 -12.648 -10.059 1.00 73.88 182 ALA A C 1
ATOM 1413 O O . ALA A 1 182 ? 22.496 -12.718 -8.981 1.00 73.88 182 ALA A O 1
ATOM 1414 N N . GLU A 1 183 ? 22.553 -12.744 -11.226 1.00 73.88 183 GLU A N 1
ATOM 1415 C CA . GLU A 1 183 ? 24.002 -12.974 -11.350 1.00 73.88 183 GLU A CA 1
ATOM 1416 C C . GLU A 1 183 ? 24.805 -11.754 -10.873 1.00 73.88 183 GLU A C 1
ATOM 1418 O O . GLU A 1 183 ? 25.813 -11.908 -10.182 1.00 73.88 183 GLU A O 1
ATOM 1423 N N . GLN A 1 184 ? 24.321 -10.537 -11.146 1.00 77.62 184 GLN A N 1
ATOM 1424 C CA . GLN A 1 184 ? 24.949 -9.303 -10.653 1.00 77.62 184 GLN A CA 1
ATOM 1425 C C . GLN A 1 184 ? 24.916 -9.189 -9.123 1.00 77.62 184 GLN A C 1
ATOM 1427 O O . GLN A 1 184 ? 25.840 -8.648 -8.520 1.00 77.62 184 GLN A O 1
ATOM 1432 N N . ARG A 1 185 ? 23.879 -9.721 -8.463 1.00 74.62 185 ARG A N 1
ATOM 1433 C CA . ARG A 1 185 ? 23.796 -9.738 -6.991 1.00 74.62 185 ARG A CA 1
ATOM 1434 C C . ARG A 1 185 ? 24.703 -10.794 -6.354 1.00 74.62 185 ARG A C 1
ATOM 1436 O O . ARG A 1 185 ? 25.036 -10.665 -5.179 1.00 74.62 185 ARG A O 1
ATOM 1443 N N . ALA A 1 186 ? 25.103 -11.814 -7.114 1.00 72.56 186 ALA A N 1
ATOM 1444 C CA . ALA A 1 186 ? 25.995 -12.880 -6.661 1.00 72.56 186 ALA A CA 1
ATOM 1445 C C . ALA A 1 186 ? 27.479 -12.610 -6.967 1.00 72.56 186 ALA A C 1
ATOM 1447 O O . ALA A 1 186 ? 28.338 -13.374 -6.522 1.00 72.56 186 ALA A O 1
ATOM 1448 N N . SER A 1 187 ? 27.815 -11.541 -7.701 1.00 65.44 187 SER A N 1
ATOM 1449 C CA . SER A 1 187 ? 29.210 -11.235 -8.012 1.00 65.44 187 SER A CA 1
ATOM 1450 C C . SER A 1 187 ? 29.940 -10.735 -6.763 1.00 65.44 187 SER A C 1
ATOM 1452 O O . SER A 1 187 ? 29.725 -9.618 -6.290 1.00 65.44 187 SER A O 1
ATOM 1454 N N . ILE A 1 188 ? 30.811 -11.581 -6.220 1.00 64.38 188 ILE A N 1
ATOM 1455 C CA . ILE A 1 188 ? 31.705 -11.239 -5.117 1.00 64.38 188 ILE A CA 1
ATOM 1456 C C . ILE A 1 188 ? 32.801 -10.332 -5.682 1.00 64.38 188 ILE A C 1
ATOM 1458 O O . ILE A 1 188 ? 33.575 -10.749 -6.543 1.00 64.38 188 ILE A O 1
ATOM 1462 N N . SER A 1 189 ? 32.879 -9.087 -5.211 1.00 62.84 189 SER A N 1
ATOM 1463 C CA . SER A 1 189 ? 33.978 -8.189 -5.565 1.00 62.84 189 SER A CA 1
ATOM 1464 C C . SER A 1 189 ? 35.276 -8.709 -4.942 1.00 62.84 189 SER A C 1
ATOM 1466 O O . SER A 1 189 ? 35.490 -8.567 -3.737 1.00 62.84 189 SER A O 1
ATOM 1468 N N . ILE A 1 190 ? 36.142 -9.318 -5.748 1.00 55.81 190 ILE A N 1
ATOM 1469 C CA . ILE A 1 190 ? 37.492 -9.694 -5.323 1.00 55.81 190 ILE A CA 1
ATOM 1470 C C . ILE A 1 190 ? 38.368 -8.448 -5.466 1.00 55.81 190 ILE A C 1
ATOM 1472 O O . ILE A 1 190 ? 38.805 -8.103 -6.562 1.00 55.81 190 ILE A O 1
ATOM 1476 N N . SER A 1 191 ? 38.590 -7.728 -4.366 1.00 66.06 191 SER A N 1
ATOM 1477 C CA . SER A 1 191 ? 39.596 -6.669 -4.325 1.00 66.06 191 SER A CA 1
ATOM 1478 C C . SER A 1 191 ? 40.962 -7.302 -4.083 1.00 66.06 191 SER A C 1
ATOM 1480 O O . SER A 1 191 ? 41.232 -7.799 -2.989 1.00 66.06 191 SER A O 1
ATOM 1482 N N . PHE A 1 192 ? 41.828 -7.280 -5.091 1.00 68.56 192 PHE A N 1
ATOM 1483 C CA . PHE A 1 192 ? 43.237 -7.591 -4.891 1.00 68.56 192 PHE A CA 1
ATOM 1484 C C . PHE A 1 192 ? 43.890 -6.385 -4.212 1.00 68.56 192 PHE A C 1
ATOM 1486 O O . PHE A 1 192 ? 44.182 -5.381 -4.859 1.00 68.56 192 PHE A O 1
ATOM 1493 N N . GLU A 1 193 ? 44.090 -6.457 -2.895 1.00 66.81 193 GLU A N 1
ATOM 1494 C CA . GLU A 1 193 ? 45.025 -5.558 -2.220 1.00 66.81 193 GLU A CA 1
ATOM 1495 C C . GLU A 1 193 ? 46.432 -5.890 -2.723 1.00 66.81 193 GLU A C 1
ATOM 1497 O O . GLU A 1 193 ? 47.078 -6.841 -2.281 1.00 66.81 193 GLU A O 1
ATOM 1502 N N . THR A 1 194 ? 46.913 -5.117 -3.695 1.00 64.38 194 THR A N 1
ATOM 1503 C CA . THR A 1 194 ? 48.332 -5.090 -4.049 1.00 64.38 194 THR A CA 1
ATOM 1504 C C . THR A 1 194 ? 49.100 -4.533 -2.860 1.00 64.38 194 THR A C 1
ATOM 1506 O O . THR A 1 194 ? 49.195 -3.319 -2.673 1.00 64.38 194 THR A O 1
ATOM 1509 N N . LEU A 1 195 ? 49.633 -5.437 -2.039 1.00 59.16 195 LEU A N 1
ATOM 1510 C CA . LEU A 1 195 ? 50.545 -5.123 -0.949 1.00 59.16 195 LEU A CA 1
ATOM 1511 C C . LEU A 1 195 ? 51.876 -4.660 -1.561 1.00 59.16 195 LEU A C 1
ATOM 1513 O O . LEU A 1 195 ? 52.801 -5.440 -1.780 1.00 59.16 195 LEU A O 1
ATOM 1517 N N . GLY A 1 196 ? 51.927 -3.377 -1.917 1.00 59.00 196 GLY A N 1
ATOM 1518 C CA . GLY A 1 196 ? 53.113 -2.705 -2.425 1.00 59.00 196 GLY A CA 1
ATOM 1519 C C . GLY A 1 196 ? 54.163 -2.600 -1.328 1.00 59.00 196 GLY A C 1
ATOM 1520 O O . GLY A 1 196 ? 54.177 -1.641 -0.563 1.00 59.00 196 GLY A O 1
ATOM 1521 N N . ARG A 1 197 ? 55.040 -3.601 -1.256 1.00 59.12 197 ARG A N 1
ATOM 1522 C CA . ARG A 1 197 ? 56.300 -3.540 -0.521 1.00 59.12 197 ARG A CA 1
ATOM 1523 C C . ARG A 1 197 ? 57.395 -3.202 -1.527 1.00 59.12 197 ARG A C 1
ATOM 1525 O O . ARG A 1 197 ? 57.879 -4.090 -2.219 1.00 59.12 197 ARG A O 1
ATOM 1532 N N . PHE A 1 198 ? 57.765 -1.930 -1.612 1.00 61.41 198 PHE A N 1
ATOM 1533 C CA . PHE A 1 198 ? 59.030 -1.526 -2.217 1.00 61.41 198 PHE A CA 1
ATOM 1534 C C . PHE A 1 198 ? 59.816 -0.698 -1.202 1.00 61.41 198 PHE A C 1
ATOM 1536 O O . PHE A 1 198 ? 59.243 0.148 -0.516 1.00 61.41 198 PHE A O 1
ATOM 1543 N N . ASN A 1 199 ? 61.082 -1.098 -1.067 1.00 59.72 199 ASN A N 1
ATOM 1544 C CA . ASN A 1 199 ? 62.081 -0.680 -0.085 1.00 59.72 199 ASN A CA 1
ATOM 1545 C C . ASN A 1 199 ? 62.415 0.809 -0.133 1.00 59.72 199 ASN A C 1
ATOM 1547 O O . ASN A 1 199 ? 62.395 1.372 -1.249 1.00 59.72 199 ASN A O 1
#

Radius of gyration: 30.62 Å; chains: 1; bounding box: 86×61×73 Å

pLDDT: mean 74.05, std 17.62, range [42.09, 95.94]

Sequence (199 aa):
MKSRITRKSLLNTSQSVASEAIGLFSLFPFHLILALIVATTEFKDKTSPAVYFLLQTFV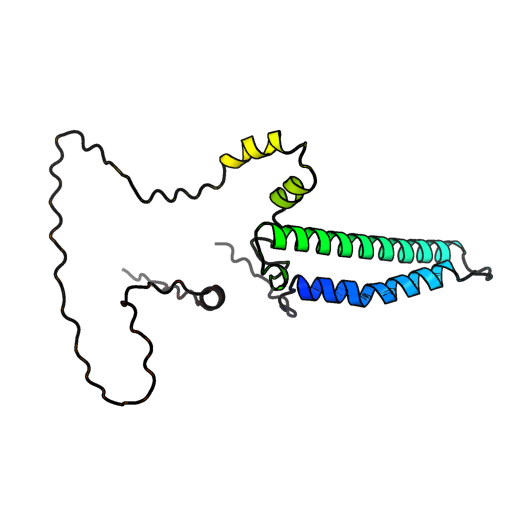IGSSAIHILYTTCLIVIAMLTVSAFDGDVWIRDIDSSPSPFPMPIVIAFLCPRKLTWWCSRQRGYDAPTSSRQAAHDICSPPCDCPVKPPESLQPEPKLSGEMERLNKAKSLPHTLIRIPDAAEQRASISISFETLGRFN

Secondary structure (DSSP, 8-state):
---------TT----BHHHHHHHHHHHHHHHHHHHHHHHH----S-S-HHHHHHHHHHHHHHHHHHHHHHHHHHHHHHHHHHHT-TTGGGSBTTPSSPSS-HHHHHHHH-TTTGGGTHHHHTTT-------S-------S---PPPPPPPP-PPPP----------------S----PPPHHHHHH-------------